Protein AF-A0A6G7CG03-F1 (afdb_monomer_lite)

Radius of gyration: 19.41 Å; chains: 1; bounding box: 46×43×53 Å

Sequence (248 aa):
MATKHVAHWLGSPVNQLPQQVQDACHSCFTIIEHGQDVSILSEANIHYSLFFLHGAEYQELLLTALRICVNLNKYLVIIHDGNFDKMIHRNDVIFATMDITQDDPLIITDAICEKLSLKFSSSYKTSNLRSQSLANSSQNMSKEMQEILRHIELNLTQDIREEDVASYCHYSISYFSKLFKKMVGVSFRDYICSKRITLAKRLLLEEPNAKIAFVAYQCGYHDVSYFSRIFKKKTGISPGLFRQVNVP

Structure (mmCIF, N/CA/C/O backbone):
data_AF-A0A6G7CG03-F1
#
_entry.id   AF-A0A6G7CG03-F1
#
loop_
_atom_site.group_PDB
_atom_site.id
_atom_site.type_symbol
_atom_site.label_atom_id
_atom_site.label_alt_id
_atom_site.label_comp_id
_atom_site.label_asym_id
_atom_site.label_entity_id
_atom_site.label_seq_id
_atom_site.pdbx_PDB_ins_code
_atom_site.Cartn_x
_atom_site.Cartn_y
_atom_site.Cartn_z
_atom_site.occupancy
_atom_site.B_iso_or_equiv
_atom_site.auth_seq_id
_atom_site.auth_comp_id
_atom_site.auth_asym_id
_atom_site.auth_atom_id
_atom_site.pdbx_PDB_model_num
ATOM 1 N N . MET A 1 1 ? -11.962 0.364 28.225 1.00 39.34 1 MET A N 1
ATOM 2 C CA . MET A 1 1 ? -10.637 0.674 27.648 1.00 39.34 1 MET A CA 1
ATOM 3 C C . MET A 1 1 ? -10.791 0.668 26.141 1.00 39.34 1 MET A C 1
ATOM 5 O O . MET A 1 1 ? -11.231 -0.348 25.619 1.00 39.34 1 MET A O 1
ATOM 9 N N . ALA A 1 2 ? -10.539 1.790 25.467 1.00 50.72 2 ALA A N 1
ATOM 10 C CA . ALA A 1 2 ? -10.559 1.827 24.008 1.00 50.72 2 ALA A CA 1
ATOM 11 C C . ALA A 1 2 ? -9.433 0.926 23.473 1.00 50.72 2 ALA A C 1
ATOM 13 O O . ALA A 1 2 ? -8.302 0.995 23.952 1.00 50.72 2 ALA A O 1
ATOM 14 N N . THR A 1 3 ? -9.749 0.033 22.540 1.00 58.88 3 THR A N 1
ATOM 15 C CA . THR A 1 3 ? -8.760 -0.790 21.835 1.00 58.88 3 THR A CA 1
ATOM 16 C C . THR A 1 3 ? -7.810 0.121 21.063 1.00 58.88 3 THR A C 1
ATOM 18 O O . THR A 1 3 ? -8.264 0.892 20.221 1.00 58.88 3 THR A O 1
ATOM 21 N N . LYS A 1 4 ? -6.506 0.041 21.355 1.00 75.38 4 LYS A N 1
ATOM 22 C CA . LYS A 1 4 ? -5.476 0.784 20.618 1.00 75.38 4 LYS A CA 1
ATOM 23 C C . LYS A 1 4 ? -5.406 0.300 19.171 1.00 75.38 4 LYS A C 1
ATOM 25 O O . LYS A 1 4 ? -5.523 -0.897 18.904 1.00 75.38 4 LYS A O 1
ATOM 30 N N . HIS A 1 5 ? -5.195 1.230 18.249 1.00 79.00 5 HIS A N 1
ATOM 31 C CA . HIS A 1 5 ? -5.006 0.937 16.828 1.00 79.00 5 HIS A CA 1
ATOM 32 C C . HIS A 1 5 ? -3.635 0.297 16.600 1.00 79.00 5 HIS A C 1
ATOM 34 O O . HIS A 1 5 ? -2.647 0.747 17.171 1.00 79.00 5 HIS A O 1
ATOM 40 N N . VAL A 1 6 ? -3.527 -0.721 15.745 1.00 87.88 6 VAL A N 1
ATOM 41 C CA . VAL A 1 6 ? -2.204 -1.238 15.353 1.00 87.88 6 VAL A CA 1
ATOM 42 C C . VAL A 1 6 ? -1.603 -0.292 14.314 1.00 87.88 6 VAL A C 1
ATOM 44 O O . VAL A 1 6 ? -2.204 -0.055 13.267 1.00 87.88 6 VAL A O 1
ATOM 47 N N . ALA A 1 7 ? -0.430 0.267 14.598 1.00 90.19 7 ALA A N 1
ATOM 48 C CA . ALA A 1 7 ? 0.285 1.167 13.701 1.00 90.19 7 ALA A CA 1
ATOM 49 C C . ALA A 1 7 ? 1.555 0.492 13.184 1.00 90.19 7 ALA A C 1
ATOM 51 O O . ALA A 1 7 ? 2.508 0.278 13.931 1.00 90.19 7 ALA A O 1
ATOM 52 N N . HIS A 1 8 ? 1.577 0.183 11.890 1.00 95.12 8 HIS A N 1
ATOM 53 C CA . HIS A 1 8 ? 2.799 -0.229 11.208 1.00 95.12 8 HIS A CA 1
ATOM 54 C C . HIS A 1 8 ? 3.627 1.017 10.905 1.00 95.12 8 HIS A C 1
ATOM 56 O O . HIS A 1 8 ? 3.145 1.914 10.214 1.00 95.12 8 HIS A O 1
ATOM 62 N N . TRP A 1 9 ? 4.832 1.084 11.461 1.00 97.12 9 TRP A N 1
ATOM 63 C CA . TRP A 1 9 ? 5.688 2.263 11.425 1.00 97.12 9 TRP A CA 1
ATOM 64 C C . TRP A 1 9 ? 6.813 2.109 10.404 1.00 97.12 9 TRP A C 1
ATOM 66 O O . TRP A 1 9 ? 7.536 1.110 10.411 1.00 97.12 9 TRP A O 1
ATOM 76 N N . LEU A 1 10 ? 6.952 3.109 9.539 1.00 97.31 10 LEU A N 1
ATOM 77 C CA . LEU A 1 10 ? 7.916 3.184 8.446 1.00 97.31 10 LEU A CA 1
ATOM 78 C C . LEU A 1 10 ? 8.721 4.488 8.524 1.00 97.31 10 LEU A C 1
ATOM 80 O O . LEU A 1 10 ? 8.274 5.474 9.111 1.00 97.31 10 LEU A O 1
ATOM 84 N N . GLY A 1 11 ? 9.875 4.511 7.862 1.00 95.62 11 GLY A N 1
ATOM 85 C CA . GLY A 1 11 ? 10.745 5.684 7.814 1.00 95.62 11 GLY A CA 1
ATOM 86 C C . GLY A 1 11 ? 11.682 5.755 9.014 1.00 95.62 11 GLY A C 1
ATOM 87 O O . GLY A 1 11 ? 12.247 4.735 9.420 1.00 95.62 11 GLY A O 1
ATOM 88 N N . SER A 1 12 ? 11.869 6.959 9.546 1.00 95.31 12 SER A N 1
ATOM 89 C CA . SER A 1 12 ? 12.751 7.216 10.683 1.00 95.31 12 SER A CA 1
ATOM 90 C C . SER A 1 12 ? 12.218 6.530 11.951 1.00 95.31 12 SER A C 1
ATOM 92 O O . SER A 1 12 ? 11.001 6.460 12.138 1.00 95.31 12 SER A O 1
ATOM 94 N N . PRO A 1 13 ? 13.084 5.995 12.827 1.00 94.56 13 PRO A N 1
ATOM 95 C CA . PRO A 1 13 ? 12.658 5.222 13.994 1.00 94.56 13 PRO A CA 1
ATOM 96 C C . PRO A 1 13 ? 11.887 6.072 15.013 1.00 94.56 13 PRO A C 1
ATOM 98 O O . PRO A 1 13 ? 12.124 7.273 15.152 1.00 94.56 13 PRO A O 1
ATOM 101 N N . VAL A 1 14 ? 10.982 5.435 15.764 1.00 94.62 14 VAL A N 1
ATOM 102 C CA . VAL A 1 14 ? 10.094 6.118 16.734 1.00 94.62 14 VAL A CA 1
ATOM 103 C C . VAL A 1 14 ? 10.892 6.875 17.796 1.00 94.62 14 VAL A C 1
ATOM 105 O O . VAL A 1 14 ? 10.503 7.961 18.216 1.00 94.62 14 VAL A O 1
ATOM 108 N N . ASN A 1 15 ? 12.040 6.334 18.204 1.00 94.44 15 ASN A N 1
ATOM 109 C CA . ASN A 1 15 ? 12.895 6.922 19.235 1.00 94.44 15 ASN A CA 1
ATOM 110 C C . ASN A 1 15 ? 13.545 8.264 18.841 1.00 94.44 15 ASN A C 1
ATOM 112 O O . ASN A 1 15 ? 14.103 8.932 19.709 1.00 94.44 15 ASN A O 1
ATOM 116 N N . GLN A 1 16 ? 13.481 8.659 17.564 1.00 94.25 16 GLN A N 1
ATOM 117 C CA . GLN A 1 16 ? 13.927 9.973 17.090 1.00 94.25 16 GLN A CA 1
ATOM 118 C C . GLN A 1 16 ? 12.847 11.052 17.229 1.00 94.25 16 GLN A C 1
ATOM 120 O O . GLN A 1 16 ? 13.136 12.234 17.056 1.00 94.25 16 GLN A O 1
ATOM 125 N N . LEU A 1 17 ? 11.608 10.678 17.555 1.00 94.31 17 LEU A N 1
ATOM 126 C CA . LEU A 1 17 ? 10.568 11.650 17.869 1.00 94.31 17 LEU A CA 1
ATOM 127 C C . LEU A 1 17 ? 10.836 12.332 19.218 1.00 94.31 17 LEU A C 1
ATOM 129 O O . LEU A 1 17 ? 11.371 11.705 20.136 1.00 94.31 17 LEU A O 1
ATOM 133 N N . PRO A 1 18 ? 10.359 13.570 19.415 1.00 94.25 18 PRO A N 1
ATOM 134 C CA . PRO A 1 18 ? 10.263 14.167 20.741 1.00 94.25 18 PRO A CA 1
ATOM 135 C C . PRO A 1 18 ? 9.457 13.273 21.695 1.00 94.25 18 PRO A C 1
ATOM 137 O O . PRO A 1 18 ? 8.435 12.709 21.299 1.00 94.25 18 PRO A O 1
ATOM 140 N N . GLN A 1 19 ? 9.872 13.185 22.965 1.00 94.25 19 GLN A N 1
ATOM 141 C CA . GLN A 1 19 ? 9.249 12.289 23.955 1.00 94.25 19 GLN A CA 1
ATOM 142 C C . GLN A 1 19 ? 7.727 12.477 24.049 1.00 94.25 19 GLN A C 1
ATOM 144 O O . GLN A 1 19 ? 6.979 11.507 24.055 1.00 94.25 19 GLN A O 1
ATOM 149 N N . GLN A 1 20 ? 7.259 13.725 24.020 1.00 93.38 20 GLN A N 1
ATOM 150 C CA . GLN A 1 20 ? 5.834 14.047 24.084 1.00 93.38 20 GLN A CA 1
ATOM 151 C C . GLN A 1 20 ? 5.035 13.485 22.892 1.00 93.38 20 GLN A C 1
ATOM 153 O O . GLN A 1 20 ? 3.884 13.084 23.052 1.00 93.38 20 GLN A O 1
ATOM 158 N N . VAL A 1 21 ? 5.646 13.412 21.703 1.00 93.38 21 VAL A N 1
ATOM 159 C CA . VAL A 1 21 ? 5.033 12.809 20.508 1.00 93.38 21 VAL A CA 1
ATOM 160 C C . VAL A 1 21 ? 5.021 11.286 20.623 1.00 93.38 21 VAL A C 1
ATOM 162 O O . VAL A 1 21 ? 4.021 10.661 20.270 1.00 93.38 21 VAL A O 1
ATOM 165 N N . GLN A 1 22 ? 6.094 10.684 21.150 1.00 94.62 22 GLN A N 1
ATOM 166 C CA . GLN A 1 22 ? 6.139 9.242 21.415 1.00 94.62 22 GLN A CA 1
ATOM 167 C C . GLN A 1 22 ? 5.027 8.838 22.388 1.00 94.62 22 GLN A C 1
ATOM 169 O O . GLN A 1 22 ? 4.264 7.915 22.102 1.00 94.62 22 GLN A O 1
ATOM 174 N N . ASP A 1 23 ? 4.889 9.568 23.496 1.00 93.06 23 ASP A N 1
ATOM 175 C CA . ASP A 1 23 ? 3.875 9.311 24.520 1.00 93.06 23 ASP A CA 1
ATOM 176 C C . ASP A 1 23 ? 2.456 9.440 23.945 1.00 93.06 23 ASP A C 1
ATOM 178 O O . ASP A 1 23 ? 1.613 8.562 24.163 1.00 93.06 23 ASP A O 1
ATOM 182 N N . ALA A 1 24 ? 2.203 10.481 23.141 1.00 91.75 24 ALA A N 1
ATOM 183 C CA . ALA A 1 24 ? 0.932 10.666 22.446 1.00 91.75 24 ALA A CA 1
ATOM 184 C C . ALA A 1 24 ? 0.644 9.495 21.493 1.00 91.75 24 ALA A C 1
ATOM 186 O O . ALA A 1 24 ? -0.417 8.873 21.582 1.00 91.75 24 ALA A O 1
ATOM 187 N N . CYS A 1 25 ? 1.605 9.105 20.652 1.00 91.25 25 CYS A N 1
ATOM 188 C CA . CYS A 1 25 ? 1.446 7.971 19.745 1.00 91.25 25 CYS A CA 1
ATOM 189 C C . CYS A 1 25 ? 1.172 6.668 20.511 1.00 91.25 25 CYS A C 1
ATOM 191 O O . CYS A 1 25 ? 0.231 5.947 20.186 1.00 91.25 25 CYS A O 1
ATOM 193 N N . HIS A 1 26 ? 1.933 6.373 21.566 1.00 91.50 26 HIS A N 1
ATOM 194 C CA . HIS A 1 26 ? 1.749 5.168 22.375 1.00 91.50 26 HIS A CA 1
ATOM 195 C C . HIS A 1 26 ? 0.450 5.166 23.181 1.00 91.50 26 HIS A C 1
ATOM 197 O O . HIS A 1 26 ? -0.026 4.089 23.552 1.00 91.50 26 HIS A O 1
ATOM 203 N N . SER A 1 27 ? -0.152 6.326 23.450 1.00 88.12 27 SER A N 1
ATOM 204 C CA . SER A 1 27 ? -1.462 6.403 24.100 1.00 88.12 27 SER A CA 1
ATOM 205 C C . SER A 1 27 ? -2.567 5.803 23.219 1.00 88.12 27 SER A C 1
ATOM 207 O O . SER A 1 27 ? -3.432 5.087 23.728 1.00 88.12 27 SER A O 1
ATOM 209 N N . CYS A 1 28 ? -2.466 5.980 21.898 1.00 85.31 28 CYS A N 1
ATOM 210 C CA . CYS A 1 28 ? -3.497 5.581 20.944 1.00 85.31 28 CYS A CA 1
ATOM 211 C C . CYS A 1 28 ? -3.142 4.366 20.077 1.00 85.31 28 CYS A C 1
ATOM 213 O O . CYS A 1 28 ? -4.039 3.654 19.612 1.00 85.31 28 CYS A O 1
ATOM 215 N N . PHE A 1 29 ? -1.850 4.104 19.872 1.00 88.88 29 PHE A N 1
ATOM 216 C CA . PHE A 1 29 ? -1.360 3.070 18.971 1.00 88.88 29 PHE A CA 1
ATOM 217 C C . PHE A 1 29 ? -0.568 1.974 19.690 1.00 88.88 29 PHE A C 1
ATOM 219 O O . PHE A 1 29 ? 0.213 2.218 20.611 1.00 88.88 29 PHE A O 1
ATOM 226 N N . THR A 1 30 ? -0.716 0.745 19.202 1.00 90.06 30 THR A N 1
ATOM 227 C CA . THR A 1 30 ? 0.269 -0.325 19.369 1.00 90.06 30 THR A CA 1
ATOM 228 C C . THR A 1 30 ? 1.190 -0.292 18.154 1.00 90.06 30 THR A C 1
ATOM 230 O O . THR A 1 30 ? 0.784 -0.675 17.056 1.00 90.06 30 THR A O 1
ATOM 233 N N . ILE A 1 31 ? 2.409 0.213 18.341 1.00 93.25 31 ILE A N 1
ATOM 234 C CA . ILE A 1 31 ? 3.361 0.460 17.254 1.00 93.25 31 ILE A CA 1
ATOM 235 C C . ILE A 1 31 ? 4.182 -0.798 16.955 1.00 93.25 31 ILE A C 1
ATOM 237 O O . ILE A 1 31 ? 4.676 -1.456 17.869 1.00 93.25 31 ILE A O 1
ATOM 241 N N . ILE A 1 32 ? 4.334 -1.115 15.668 1.00 92.94 32 ILE A N 1
ATOM 242 C CA . ILE A 1 32 ? 5.209 -2.171 15.151 1.00 92.94 32 ILE A CA 1
ATOM 243 C C . ILE A 1 32 ? 6.162 -1.528 14.139 1.00 92.94 32 ILE A C 1
ATOM 245 O O . ILE A 1 32 ? 5.716 -1.087 13.079 1.00 92.94 32 ILE A O 1
ATOM 249 N N . GLU A 1 33 ? 7.456 -1.474 14.455 1.00 95.69 33 GLU A N 1
ATOM 250 C CA . GLU A 1 33 ? 8.472 -0.856 13.594 1.00 95.69 33 GLU A CA 1
ATOM 251 C C . GLU A 1 33 ? 8.937 -1.794 12.473 1.00 95.69 33 GLU A C 1
ATOM 253 O O . GLU A 1 33 ? 9.388 -2.909 12.724 1.00 95.69 33 GLU A O 1
ATOM 258 N N . HIS A 1 34 ? 8.847 -1.310 11.230 1.00 93.00 34 HIS A N 1
ATOM 259 C CA . HIS A 1 34 ? 9.333 -1.982 10.014 1.00 93.00 34 HIS A CA 1
ATOM 260 C C . HIS A 1 34 ? 10.491 -1.220 9.350 1.00 93.00 34 HIS A C 1
ATOM 262 O O . HIS A 1 34 ? 11.096 -1.704 8.393 1.00 93.00 34 HIS A O 1
ATOM 268 N N . GLY A 1 35 ? 10.815 -0.020 9.846 1.00 92.44 35 GLY A N 1
ATOM 269 C CA . GLY A 1 35 ? 11.897 0.819 9.333 1.00 92.44 35 GLY A CA 1
ATOM 270 C C . GLY A 1 35 ? 11.721 1.133 7.847 1.00 92.44 35 GLY A C 1
ATOM 271 O O . GLY A 1 35 ? 10.758 1.785 7.445 1.00 92.44 35 GLY A O 1
ATOM 272 N N . GLN A 1 36 ? 12.652 0.658 7.016 1.00 93.31 36 GLN A N 1
ATOM 273 C CA . GLN A 1 36 ? 12.637 0.901 5.570 1.00 93.31 36 GLN A CA 1
ATOM 274 C C . GLN A 1 36 ? 11.876 -0.164 4.760 1.00 93.31 36 GLN A C 1
ATOM 276 O O . GLN A 1 36 ? 11.809 -0.070 3.533 1.00 93.31 36 GLN A O 1
ATOM 281 N N . ASP A 1 37 ? 11.283 -1.176 5.401 1.00 91.56 37 ASP A N 1
ATOM 282 C CA . ASP A 1 37 ? 10.549 -2.224 4.690 1.00 91.56 37 ASP A CA 1
ATOM 283 C C . ASP A 1 37 ? 9.131 -1.783 4.295 1.00 91.56 37 ASP A C 1
ATOM 285 O O . ASP A 1 37 ? 8.120 -2.203 4.853 1.00 91.56 37 ASP A O 1
ATOM 289 N N . VAL A 1 38 ? 9.038 -0.950 3.258 1.00 92.62 38 VAL A N 1
ATOM 290 C CA . VAL A 1 38 ? 7.753 -0.520 2.679 1.00 92.62 38 VAL A CA 1
ATOM 291 C C . VAL A 1 38 ? 6.984 -1.661 2.002 1.00 92.62 38 VAL A C 1
ATOM 293 O O . VAL A 1 38 ? 5.832 -1.467 1.612 1.00 92.62 38 VAL A O 1
ATOM 296 N N . SER A 1 39 ? 7.570 -2.859 1.856 1.00 86.12 39 SER A N 1
ATOM 297 C CA . SER A 1 39 ? 6.883 -3.988 1.223 1.00 86.12 39 SER A CA 1
ATOM 298 C C . SER A 1 39 ? 5.693 -4.489 2.043 1.00 86.12 39 SER A C 1
ATOM 300 O O . SER A 1 39 ? 4.733 -4.990 1.452 1.00 86.12 39 SER A O 1
ATOM 302 N N . ILE A 1 40 ? 5.685 -4.228 3.357 1.00 90.00 40 ILE A N 1
ATOM 303 C CA . ILE A 1 40 ? 4.571 -4.521 4.270 1.00 90.00 40 ILE A CA 1
ATOM 304 C C . ILE A 1 40 ? 3.255 -3.871 3.834 1.00 90.00 40 ILE A C 1
ATOM 306 O O . ILE A 1 40 ? 2.185 -4.429 4.048 1.00 90.00 40 ILE A O 1
ATOM 310 N N . LEU A 1 41 ? 3.301 -2.748 3.111 1.00 88.44 41 LEU A N 1
ATOM 311 C CA . LEU A 1 41 ? 2.106 -2.110 2.540 1.00 88.44 41 LEU A CA 1
ATOM 312 C C . LEU A 1 41 ? 1.386 -2.998 1.504 1.00 88.44 41 LEU A C 1
ATOM 314 O O . LEU A 1 41 ? 0.230 -2.743 1.156 1.00 88.44 41 LEU A O 1
ATOM 318 N N . SER A 1 42 ? 2.046 -4.055 1.021 1.00 83.25 42 SER A N 1
ATOM 319 C CA . SER A 1 42 ? 1.454 -5.064 0.136 1.00 83.25 42 SER A CA 1
ATOM 320 C C . SER A 1 42 ? 0.588 -6.086 0.869 1.00 83.25 42 SER A C 1
ATOM 322 O O . SER A 1 42 ? -0.230 -6.767 0.234 1.00 83.25 42 SER A O 1
ATOM 324 N N . GLU A 1 43 ? 0.724 -6.173 2.193 1.00 79.56 43 GLU A N 1
ATOM 325 C CA . GLU A 1 43 ? -0.031 -7.109 3.008 1.00 79.56 43 GLU A CA 1
ATOM 326 C C . GLU A 1 43 ? -1.519 -6.766 3.026 1.00 79.56 43 GLU A C 1
ATOM 328 O O . GLU A 1 43 ? -1.965 -5.612 3.021 1.00 79.56 43 GLU A O 1
ATOM 333 N N . ALA A 1 44 ? -2.337 -7.812 2.996 1.00 73.69 44 ALA A N 1
ATOM 334 C CA . ALA A 1 44 ? -3.771 -7.658 2.806 1.00 73.69 44 ALA A CA 1
ATOM 335 C C . ALA A 1 44 ? -4.463 -6.991 4.007 1.00 73.69 44 ALA A C 1
ATOM 337 O O . ALA A 1 44 ? -5.357 -6.169 3.812 1.00 73.69 44 ALA A O 1
ATOM 338 N N . ASN A 1 45 ? 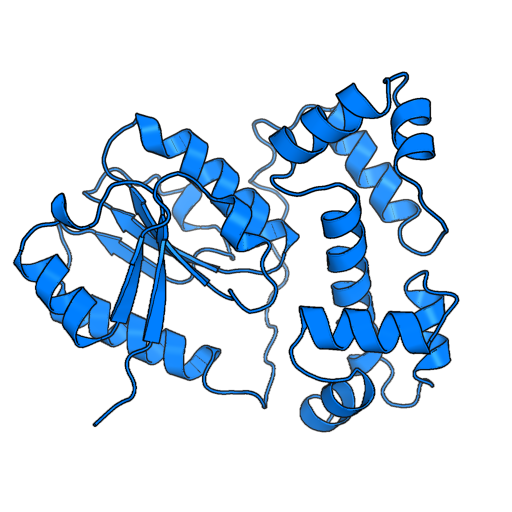-4.008 -7.314 5.217 1.00 78.19 45 ASN A N 1
ATOM 339 C CA . ASN A 1 45 ? -4.514 -6.821 6.498 1.00 78.19 45 ASN A CA 1
ATOM 340 C C . ASN A 1 45 ? -3.974 -5.436 6.894 1.00 78.19 45 ASN A C 1
ATOM 342 O O . ASN A 1 45 ? -4.475 -4.848 7.848 1.00 78.19 45 ASN A O 1
ATOM 346 N N . ILE A 1 46 ? -2.979 -4.902 6.182 1.00 87.06 46 ILE A N 1
ATOM 347 C CA . ILE A 1 46 ? -2.406 -3.583 6.472 1.00 87.06 46 ILE A CA 1
ATOM 348 C C . ILE A 1 46 ? -3.112 -2.549 5.602 1.00 87.06 46 ILE A C 1
ATOM 350 O O . ILE A 1 46 ? -2.838 -2.451 4.412 1.00 87.06 46 ILE A O 1
ATOM 354 N N . HIS A 1 47 ? -4.070 -1.802 6.152 1.00 87.31 47 HIS A N 1
ATOM 355 C CA . HIS A 1 47 ? -4.828 -0.790 5.395 1.00 87.31 47 HIS A CA 1
ATOM 356 C C . HIS A 1 47 ? -4.177 0.594 5.400 1.00 87.31 47 HIS A C 1
ATOM 358 O O . HIS A 1 47 ? -4.375 1.372 4.463 1.00 87.31 47 HIS A O 1
ATOM 364 N N . TYR A 1 48 ? -3.398 0.883 6.438 1.00 92.94 48 TYR A N 1
ATOM 365 C CA . TYR A 1 48 ? -2.633 2.109 6.569 1.00 92.94 48 TYR A CA 1
ATOM 366 C C . TYR A 1 48 ? -1.308 1.852 7.291 1.00 92.94 48 TYR A C 1
ATOM 368 O O . TYR A 1 48 ? -1.106 0.802 7.905 1.00 92.94 48 TYR A O 1
ATOM 376 N N . SER A 1 49 ? -0.398 2.816 7.220 1.00 96.25 49 SER A N 1
ATOM 377 C CA . SER A 1 49 ? 0.840 2.835 8.005 1.00 96.25 49 SER A CA 1
ATOM 378 C C . SER A 1 49 ? 1.185 4.263 8.417 1.00 96.25 49 SER A C 1
ATOM 380 O O . SER A 1 49 ? 0.755 5.221 7.771 1.00 96.25 49 SER A O 1
ATOM 382 N N . LEU A 1 50 ? 1.931 4.401 9.509 1.00 96.94 50 LEU A N 1
ATOM 383 C CA . LEU A 1 50 ? 2.527 5.666 9.925 1.00 96.94 50 LEU A CA 1
ATOM 384 C C . LEU A 1 50 ? 3.912 5.757 9.285 1.00 96.94 50 LEU A C 1
ATOM 386 O O . LEU A 1 50 ? 4.650 4.774 9.267 1.00 96.94 50 LEU A O 1
ATOM 390 N N . PHE A 1 51 ? 4.248 6.920 8.742 1.00 97.06 51 PHE A N 1
ATOM 391 C CA . PHE A 1 51 ? 5.545 7.184 8.134 1.00 97.06 51 PHE A CA 1
ATOM 392 C C . PHE A 1 51 ? 6.151 8.421 8.785 1.00 97.06 51 PHE A C 1
ATOM 394 O O . PHE A 1 51 ? 5.598 9.513 8.641 1.00 97.06 51 PHE A O 1
ATOM 401 N N . PHE A 1 52 ? 7.279 8.263 9.474 1.00 96.56 52 PHE A N 1
ATOM 402 C CA . PHE A 1 52 ? 8.017 9.397 10.018 1.00 96.56 52 PHE A CA 1
ATOM 403 C C . PHE A 1 52 ? 9.088 9.843 9.026 1.00 96.56 52 PHE A C 1
ATOM 405 O O . PHE A 1 52 ? 10.021 9.104 8.710 1.00 96.56 52 PHE A O 1
ATOM 412 N N . LEU A 1 53 ? 8.907 11.048 8.493 1.00 94.75 53 LEU A N 1
ATOM 413 C CA . LEU A 1 53 ? 9.834 11.710 7.593 1.00 94.75 53 LEU A CA 1
ATOM 414 C C . LEU A 1 53 ? 10.737 12.637 8.409 1.00 94.75 53 LEU A C 1
ATOM 416 O O . LEU A 1 53 ? 10.362 13.770 8.700 1.00 94.75 53 LEU A O 1
ATOM 420 N N . HIS A 1 54 ? 11.922 12.145 8.755 1.00 92.56 54 HIS A N 1
ATOM 421 C CA . HIS A 1 54 ? 12.974 12.929 9.393 1.00 92.56 54 HIS A CA 1
ATOM 422 C C . HIS A 1 54 ? 14.312 12.617 8.728 1.00 92.56 54 HIS A C 1
ATOM 424 O O . HIS A 1 54 ? 14.799 11.492 8.822 1.00 92.56 54 HIS A O 1
ATOM 430 N N . GLY A 1 55 ? 14.883 13.606 8.040 1.00 86.44 55 GLY A N 1
ATOM 431 C CA . GLY A 1 55 ? 16.078 13.435 7.210 1.00 86.44 55 GLY A CA 1
ATOM 432 C C . GLY A 1 55 ? 15.768 13.242 5.719 1.00 86.44 55 GLY A C 1
ATOM 433 O O . GLY A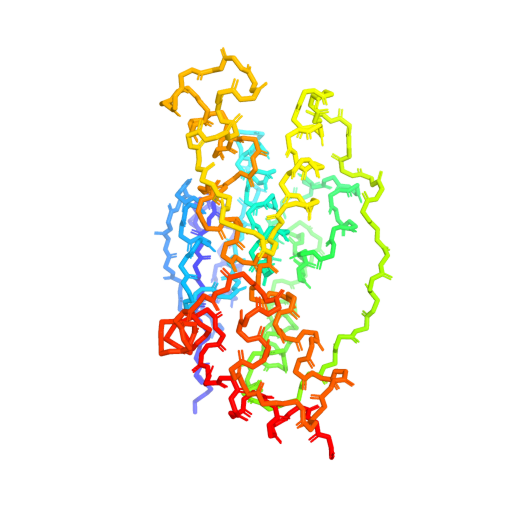 1 55 ? 14.717 12.730 5.323 1.00 86.44 55 GLY A O 1
ATOM 434 N N . ALA A 1 56 ? 16.691 13.693 4.867 1.00 85.69 56 ALA A N 1
ATOM 435 C CA . ALA A 1 56 ? 16.530 13.660 3.411 1.00 85.69 56 ALA A CA 1
ATOM 436 C C . ALA A 1 56 ? 16.585 12.230 2.842 1.00 85.69 56 ALA A C 1
ATOM 438 O O . ALA A 1 56 ? 15.992 11.946 1.802 1.00 85.69 56 ALA A O 1
ATOM 439 N N . GLU A 1 57 ? 17.249 11.310 3.538 1.00 87.06 57 GLU A N 1
ATOM 440 C CA . GLU A 1 57 ? 17.417 9.916 3.136 1.00 87.06 57 GLU A CA 1
ATOM 441 C C . GLU A 1 57 ? 16.093 9.134 3.062 1.00 87.06 57 GLU A C 1
ATOM 443 O O . GLU A 1 57 ? 15.997 8.153 2.324 1.00 87.06 57 GLU A O 1
ATOM 448 N N . TYR A 1 58 ? 15.044 9.591 3.756 1.00 90.69 58 TYR A N 1
ATOM 449 C CA . TYR A 1 58 ? 13.728 8.945 3.754 1.00 90.69 58 TYR A CA 1
ATOM 450 C C . TYR A 1 58 ? 12.771 9.490 2.684 1.00 90.69 58 TYR A C 1
ATOM 452 O O . TYR A 1 58 ? 11.680 8.942 2.515 1.00 90.69 58 TYR A O 1
ATOM 460 N N . GLN A 1 59 ? 13.157 10.516 1.914 1.00 88.81 59 GLN A N 1
ATOM 461 C CA . GLN A 1 59 ? 12.291 11.094 0.876 1.00 88.81 59 GLN A CA 1
ATOM 462 C C . GLN A 1 59 ? 11.990 10.098 -0.255 1.00 88.81 59 GLN A C 1
ATOM 464 O O . GLN A 1 59 ? 10.831 9.902 -0.619 1.00 88.81 59 GLN A O 1
ATOM 469 N N . GLU A 1 60 ? 13.003 9.402 -0.775 1.00 87.19 60 GLU A N 1
ATOM 470 C CA . GLU A 1 60 ? 12.814 8.368 -1.808 1.00 87.19 60 GLU A CA 1
ATOM 471 C C . GLU A 1 60 ? 11.988 7.178 -1.290 1.00 87.19 60 GLU A C 1
ATOM 473 O O . GLU A 1 60 ? 11.153 6.604 -2.004 1.00 87.19 60 GLU A O 1
ATOM 478 N N . LEU A 1 61 ? 12.169 6.831 -0.013 1.00 91.75 61 LEU A N 1
ATOM 479 C CA . LEU A 1 61 ? 11.386 5.789 0.640 1.00 91.75 61 LEU A CA 1
ATOM 480 C C . LEU A 1 61 ? 9.908 6.187 0.740 1.00 91.75 61 LEU A C 1
ATOM 482 O O . LEU A 1 61 ? 9.033 5.385 0.411 1.00 91.75 61 LEU A O 1
ATOM 486 N N . LEU A 1 62 ? 9.629 7.433 1.126 1.00 92.88 62 LEU A N 1
ATOM 487 C CA . LEU A 1 62 ? 8.282 7.990 1.170 1.00 92.88 62 LEU A CA 1
ATOM 488 C C . LEU A 1 62 ? 7.628 7.972 -0.217 1.00 92.88 62 LEU A C 1
ATOM 490 O O . LEU A 1 62 ? 6.486 7.534 -0.345 1.00 92.88 62 LEU A O 1
ATOM 494 N N . LEU A 1 63 ? 8.340 8.384 -1.271 1.00 89.38 63 LEU A N 1
ATOM 495 C CA . LEU A 1 63 ? 7.823 8.316 -2.644 1.00 89.38 63 LEU A CA 1
ATOM 496 C C . LEU A 1 63 ? 7.471 6.879 -3.043 1.00 89.38 63 LEU A C 1
ATOM 498 O O . LEU A 1 63 ? 6.441 6.641 -3.677 1.00 89.38 63 LEU A O 1
ATOM 502 N N . THR A 1 64 ? 8.292 5.911 -2.636 1.00 89.69 64 THR A N 1
ATOM 503 C CA . THR A 1 64 ? 8.017 4.487 -2.856 1.00 89.69 64 THR A CA 1
ATOM 504 C C . THR A 1 64 ? 6.768 4.040 -2.094 1.00 89.69 64 THR A C 1
ATOM 506 O O . THR A 1 64 ? 5.875 3.436 -2.690 1.00 89.69 64 THR A O 1
ATOM 509 N N . ALA A 1 65 ? 6.646 4.393 -0.813 1.00 92.69 65 ALA A N 1
ATOM 510 C CA . ALA A 1 65 ? 5.478 4.083 0.009 1.00 92.69 65 ALA A CA 1
ATOM 511 C C . ALA A 1 65 ? 4.186 4.695 -0.566 1.00 92.69 65 ALA A C 1
ATOM 513 O O . ALA A 1 65 ? 3.163 4.013 -0.656 1.00 92.69 65 ALA A O 1
ATOM 514 N N . LEU A 1 66 ? 4.238 5.948 -1.030 1.00 89.81 66 LEU A N 1
ATOM 515 C CA . LEU A 1 66 ? 3.118 6.631 -1.684 1.00 89.81 66 LEU A CA 1
ATOM 516 C C . LEU A 1 66 ? 2.692 5.915 -2.969 1.00 89.81 66 LEU A C 1
ATOM 518 O O . LEU A 1 66 ? 1.499 5.690 -3.171 1.00 89.81 66 LEU A O 1
ATOM 522 N N . ARG A 1 67 ? 3.644 5.494 -3.814 1.00 85.25 67 ARG A N 1
ATOM 523 C CA . ARG A 1 67 ? 3.352 4.710 -5.030 1.00 85.25 67 ARG A CA 1
ATOM 524 C C . ARG A 1 67 ? 2.652 3.395 -4.694 1.00 85.25 67 ARG A C 1
ATOM 526 O O . ARG A 1 67 ? 1.648 3.065 -5.326 1.00 85.25 67 ARG A O 1
ATOM 533 N N . ILE A 1 68 ? 3.126 2.674 -3.674 1.00 85.94 68 ILE A N 1
ATOM 534 C CA . ILE A 1 68 ? 2.473 1.443 -3.206 1.00 85.94 68 ILE A CA 1
ATOM 535 C C . ILE A 1 68 ? 1.041 1.742 -2.754 1.00 85.94 68 ILE A C 1
ATOM 537 O O . ILE A 1 68 ? 0.110 1.048 -3.163 1.00 85.94 68 ILE A O 1
ATOM 541 N N . CYS A 1 69 ? 0.845 2.802 -1.968 1.00 87.62 69 CYS A N 1
ATOM 542 C CA . CYS A 1 69 ? -0.469 3.181 -1.460 1.00 87.62 69 CYS A CA 1
ATOM 543 C C . CYS A 1 69 ? -1.456 3.538 -2.574 1.00 87.62 69 CYS A C 1
ATOM 545 O O . CYS A 1 69 ? -2.588 3.053 -2.546 1.00 87.62 69 CYS A O 1
ATOM 547 N N . VAL A 1 70 ? -1.023 4.292 -3.589 1.00 84.44 70 VAL A N 1
ATOM 548 C CA . VAL A 1 70 ? -1.847 4.626 -4.767 1.00 84.44 70 VAL A CA 1
ATOM 549 C C . VAL A 1 70 ? -2.267 3.358 -5.507 1.00 84.44 70 VAL A C 1
ATOM 551 O O . VAL A 1 70 ? -3.428 3.202 -5.882 1.00 84.44 70 VAL A O 1
ATOM 554 N N . ASN A 1 71 ? -1.338 2.421 -5.691 1.00 79.38 71 ASN A N 1
ATOM 555 C CA . ASN A 1 71 ? -1.586 1.220 -6.484 1.00 79.38 71 ASN A CA 1
ATOM 556 C C . ASN A 1 71 ? -2.399 0.149 -5.750 1.00 79.38 71 ASN A C 1
ATOM 558 O O . ASN A 1 71 ? -3.125 -0.615 -6.388 1.00 79.38 71 ASN A O 1
ATOM 562 N N . LEU A 1 72 ? -2.295 0.092 -4.423 1.00 80.94 72 LEU A N 1
ATOM 563 C CA . LEU A 1 72 ? -2.976 -0.899 -3.588 1.00 80.94 72 LEU A CA 1
ATOM 564 C C . LEU A 1 72 ? -4.158 -0.330 -2.795 1.00 80.94 72 LEU A C 1
ATOM 566 O O . LEU A 1 72 ? -4.748 -1.053 -1.989 1.00 80.94 72 LEU A O 1
ATOM 570 N N . ASN A 1 73 ? -4.510 0.939 -3.023 1.00 82.38 73 ASN A N 1
ATOM 571 C CA . ASN A 1 73 ? -5.550 1.663 -2.293 1.00 82.38 73 ASN A CA 1
ATOM 572 C C . ASN A 1 73 ? -5.359 1.557 -0.765 1.00 82.38 73 ASN A C 1
ATOM 574 O O . ASN A 1 73 ? -6.258 1.139 -0.027 1.00 82.38 73 ASN A O 1
ATOM 578 N N . LYS A 1 74 ? -4.142 1.881 -0.322 1.00 88.19 74 LYS A N 1
ATOM 579 C CA . LYS A 1 74 ? -3.735 1.976 1.087 1.00 88.19 74 LYS A CA 1
ATOM 580 C C . LYS A 1 74 ? -3.538 3.439 1.459 1.00 88.19 74 LYS A C 1
ATOM 582 O O . LYS A 1 74 ? -3.576 4.307 0.589 1.00 88.19 74 LYS A O 1
ATOM 587 N N . TYR A 1 75 ? -3.319 3.699 2.741 1.00 93.38 75 TYR A N 1
ATOM 588 C CA . TYR A 1 75 ? -3.166 5.056 3.244 1.00 93.38 75 TYR A CA 1
ATOM 589 C C . TYR A 1 75 ? -1.899 5.243 4.077 1.00 93.38 75 TYR A C 1
ATOM 591 O O . TYR A 1 75 ? -1.456 4.322 4.758 1.00 93.38 75 TYR A O 1
ATOM 599 N N . LEU A 1 76 ? -1.348 6.455 4.067 1.00 95.31 76 LEU A N 1
ATOM 600 C CA . LEU A 1 76 ? -0.266 6.850 4.968 1.00 95.31 76 LEU A CA 1
ATOM 601 C C . LEU A 1 76 ? -0.716 7.963 5.906 1.00 95.31 76 LEU A C 1
ATOM 603 O O . LEU A 1 76 ? -1.414 8.888 5.495 1.00 95.31 76 LEU A O 1
ATOM 607 N N . VAL A 1 77 ? -0.277 7.887 7.156 1.00 95.00 77 VAL A N 1
ATOM 608 C CA . VAL A 1 77 ? -0.246 9.022 8.081 1.00 95.00 77 VAL A CA 1
ATOM 609 C C . VAL A 1 77 ? 1.194 9.511 8.125 1.00 95.00 77 VAL A C 1
ATOM 611 O O . VAL A 1 77 ? 2.082 8.731 8.464 1.00 95.00 77 VAL A O 1
ATOM 614 N N . ILE A 1 78 ? 1.434 10.764 7.746 1.00 95.38 78 ILE A N 1
ATOM 615 C CA . ILE A 1 78 ? 2.790 11.319 7.682 1.00 95.38 78 ILE A CA 1
ATOM 616 C C . ILE A 1 78 ? 3.074 12.118 8.947 1.00 95.38 78 ILE A C 1
ATOM 618 O O . ILE A 1 78 ? 2.345 13.050 9.268 1.00 95.38 78 ILE A O 1
ATOM 622 N N . ILE A 1 79 ? 4.150 11.779 9.639 1.00 95.12 79 ILE A N 1
ATOM 623 C CA . ILE A 1 79 ? 4.703 12.571 10.736 1.00 95.12 79 ILE A CA 1
ATOM 624 C C . ILE A 1 79 ? 5.978 13.211 10.188 1.00 95.12 79 ILE A C 1
ATOM 626 O O . ILE A 1 79 ? 6.754 12.526 9.525 1.00 95.12 79 ILE A O 1
ATOM 630 N N . HIS A 1 80 ? 6.187 14.508 10.386 1.00 94.38 80 HIS A N 1
ATOM 631 C CA . HIS A 1 80 ? 7.349 15.217 9.841 1.00 94.38 80 HIS A CA 1
ATOM 632 C C . HIS A 1 80 ? 7.767 16.390 10.725 1.00 94.38 80 HIS A C 1
ATOM 634 O O . HIS A 1 80 ? 6.976 16.889 11.516 1.00 94.38 80 HIS A O 1
ATOM 640 N N . ASP A 1 81 ? 9.000 16.856 10.558 1.00 90.69 81 ASP A N 1
ATOM 641 C CA . ASP A 1 81 ? 9.637 17.949 11.304 1.00 90.69 81 ASP A CA 1
ATOM 642 C C . ASP A 1 81 ? 9.682 19.268 10.511 1.00 90.69 81 ASP A C 1
ATOM 644 O O . ASP A 1 81 ? 10.693 19.966 10.461 1.00 90.69 81 ASP A O 1
ATOM 648 N N . GLY A 1 82 ? 8.582 19.594 9.830 1.00 83.94 82 GLY A N 1
ATOM 649 C CA . GLY A 1 82 ? 8.506 20.729 8.900 1.00 83.94 82 GLY A CA 1
ATOM 650 C C . GLY A 1 82 ? 9.147 20.500 7.519 1.00 83.94 82 GLY A C 1
ATOM 651 O O . GLY A 1 82 ? 8.906 21.285 6.602 1.00 83.94 82 GLY A O 1
ATOM 652 N N . ASN A 1 83 ? 9.892 19.407 7.306 1.00 76.75 83 ASN A N 1
ATOM 653 C CA . ASN A 1 83 ? 10.504 19.078 6.011 1.00 76.75 83 ASN A CA 1
ATOM 654 C C . ASN A 1 83 ? 9.587 18.231 5.106 1.00 76.75 83 ASN A C 1
ATOM 656 O O . ASN A 1 83 ? 9.969 17.161 4.626 1.00 76.75 83 ASN A O 1
ATOM 660 N N . PHE A 1 84 ? 8.352 18.690 4.888 1.00 80.50 84 PHE A N 1
ATOM 661 C CA . PHE A 1 84 ? 7.376 17.984 4.059 1.00 80.50 84 PHE A CA 1
ATOM 662 C C . PHE A 1 84 ? 6.832 18.875 2.937 1.00 80.50 84 PHE A C 1
ATOM 664 O O . PHE A 1 84 ? 6.326 19.976 3.155 1.00 80.50 84 PHE A O 1
ATOM 671 N N . ASP A 1 85 ? 6.991 18.413 1.695 1.00 75.69 85 ASP A N 1
ATOM 672 C CA . ASP A 1 85 ? 6.665 19.196 0.504 1.00 75.69 85 ASP A CA 1
ATOM 673 C C . ASP A 1 85 ? 5.143 19.338 0.325 1.00 75.69 85 ASP A C 1
ATOM 675 O O . ASP A 1 85 ? 4.399 18.354 0.247 1.00 75.69 85 ASP A O 1
ATOM 679 N N . LYS A 1 86 ? 4.676 20.586 0.181 1.00 63.81 86 LYS A N 1
ATOM 680 C CA . LYS A 1 86 ? 3.275 20.962 -0.090 1.00 63.81 86 LYS A CA 1
ATOM 681 C C . LYS A 1 86 ? 2.683 20.277 -1.322 1.00 63.81 86 LYS A C 1
ATOM 683 O O . LYS A 1 86 ? 1.465 20.102 -1.380 1.00 63.81 86 LYS A O 1
ATOM 688 N N . MET A 1 87 ? 3.497 19.888 -2.303 1.00 59.31 87 MET A N 1
ATOM 689 C CA . MET A 1 87 ? 3.037 19.090 -3.441 1.00 59.31 87 MET A CA 1
ATOM 690 C C . MET A 1 87 ? 2.689 17.659 -3.028 1.00 59.31 87 MET A C 1
ATOM 692 O O . MET A 1 87 ? 1.682 17.124 -3.494 1.00 59.31 87 MET A O 1
ATOM 696 N N . ILE A 1 88 ? 3.465 17.064 -2.119 1.00 66.38 88 ILE A N 1
ATOM 697 C CA . ILE A 1 88 ? 3.200 15.725 -1.591 1.00 66.38 88 ILE A CA 1
ATOM 698 C C . ILE A 1 88 ? 1.939 15.747 -0.724 1.00 66.38 88 ILE A C 1
ATOM 700 O O . ILE A 1 88 ? 1.097 14.871 -0.896 1.00 66.38 88 ILE A O 1
ATOM 704 N N . HIS A 1 89 ? 1.735 16.786 0.098 1.00 61.75 89 HIS A N 1
ATOM 705 C CA . HIS A 1 89 ? 0.535 16.968 0.934 1.00 61.75 89 HIS A CA 1
ATOM 706 C C . HIS A 1 89 ? -0.811 16.833 0.188 1.00 61.75 89 HIS A C 1
ATOM 708 O O . HIS A 1 89 ? -1.828 16.571 0.823 1.00 61.75 89 HIS A O 1
ATOM 714 N N . ARG A 1 90 ? -0.853 17.022 -1.141 1.00 61.75 90 ARG A N 1
ATOM 715 C CA . ARG A 1 90 ? -2.085 16.941 -1.952 1.00 61.75 90 ARG A CA 1
ATOM 716 C C . ARG A 1 90 ? -2.411 15.536 -2.475 1.00 61.75 90 ARG A C 1
ATOM 718 O O . ARG A 1 90 ? -3.296 15.406 -3.313 1.00 61.75 90 ARG A O 1
ATOM 725 N N . ASN A 1 91 ? -1.695 14.499 -2.046 1.00 75.19 91 ASN A N 1
ATOM 726 C CA . ASN A 1 91 ? -1.942 13.136 -2.508 1.00 75.19 91 ASN A CA 1
ATOM 727 C C . ASN A 1 91 ? -3.127 12.489 -1.767 1.00 75.19 91 ASN A C 1
ATOM 729 O O . ASN A 1 91 ? -3.100 12.384 -0.543 1.00 75.19 91 ASN A O 1
ATOM 733 N N . ASP A 1 92 ? -4.114 11.978 -2.510 1.00 81.38 92 ASP A N 1
ATOM 734 C CA . ASP A 1 92 ? -5.341 11.352 -1.981 1.00 81.38 92 ASP A CA 1
ATOM 735 C C . ASP A 1 92 ? -5.085 10.140 -1.053 1.00 81.38 92 ASP A C 1
ATOM 737 O O . ASP A 1 92 ? -5.971 9.724 -0.298 1.00 81.38 92 ASP A O 1
ATOM 741 N N . VAL A 1 93 ? -3.882 9.552 -1.091 1.00 87.75 93 VAL A N 1
ATOM 742 C CA . VAL A 1 93 ? -3.491 8.436 -0.208 1.00 87.75 93 VAL A CA 1
ATOM 743 C C . VAL A 1 93 ? -2.923 8.883 1.138 1.00 87.75 93 VAL A C 1
ATOM 745 O O . VAL A 1 93 ? -2.776 8.058 2.041 1.00 87.75 93 VAL A O 1
ATOM 748 N N . ILE A 1 94 ? -2.608 10.168 1.306 1.00 91.56 94 ILE A N 1
ATOM 749 C CA . ILE A 1 94 ? -2.213 10.716 2.603 1.00 91.56 94 ILE A CA 1
ATOM 750 C C . ILE A 1 94 ? -3.482 10.965 3.401 1.00 91.56 94 ILE A C 1
ATOM 752 O O . ILE A 1 94 ? -4.320 11.792 3.057 1.00 91.56 94 ILE A O 1
ATOM 756 N N . PHE A 1 95 ? -3.633 10.209 4.477 1.00 90.56 95 PHE A N 1
ATOM 757 C CA . PHE A 1 95 ? -4.814 10.258 5.317 1.00 90.56 95 PHE A CA 1
ATOM 758 C C . PHE A 1 95 ? -4.801 11.435 6.286 1.00 90.56 95 PHE A C 1
ATOM 760 O O . PHE A 1 95 ? -5.835 12.052 6.540 1.00 90.56 95 PHE A O 1
ATOM 767 N N . ALA A 1 96 ? -3.627 11.718 6.841 1.00 91.06 96 ALA A N 1
ATOM 768 C CA . ALA A 1 96 ? -3.390 12.817 7.756 1.00 91.06 96 ALA A CA 1
ATOM 769 C C . ALA A 1 96 ? -1.893 13.131 7.812 1.00 91.06 96 ALA A C 1
ATOM 771 O O . ALA A 1 96 ? -1.058 12.295 7.451 1.00 91.06 96 ALA A O 1
ATOM 772 N N . THR A 1 97 ? -1.580 14.327 8.294 1.00 92.75 97 THR A N 1
ATOM 773 C CA . THR A 1 97 ? -0.216 14.788 8.539 1.00 92.75 97 THR A CA 1
ATOM 774 C C . THR A 1 97 ? -0.107 15.345 9.954 1.00 92.75 97 THR A C 1
ATOM 776 O O . THR A 1 97 ? -1.092 15.880 10.461 1.00 92.75 97 THR A O 1
ATOM 779 N N . MET A 1 98 ? 1.069 15.228 10.563 1.00 92.62 98 MET A N 1
ATOM 780 C CA . MET A 1 98 ? 1.437 15.870 11.823 1.00 92.62 98 MET A CA 1
ATOM 781 C C . MET A 1 98 ? 2.804 16.530 11.650 1.00 92.62 98 MET A C 1
ATOM 783 O O . MET A 1 98 ? 3.786 15.838 11.366 1.00 92.62 98 MET A O 1
ATOM 787 N N . ASP A 1 99 ? 2.858 17.844 11.839 1.00 93.31 99 ASP A N 1
ATOM 788 C CA . ASP A 1 99 ? 4.099 18.601 11.929 1.00 93.31 99 ASP A CA 1
ATOM 789 C C . ASP A 1 99 ? 4.531 18.683 13.394 1.00 93.31 99 ASP A C 1
ATOM 791 O O . ASP A 1 99 ? 3.991 19.467 14.171 1.00 93.31 99 ASP A O 1
ATOM 795 N N . ILE A 1 100 ? 5.539 17.902 13.782 1.00 93.12 100 ILE A N 1
ATOM 796 C CA . ILE A 1 100 ? 6.005 17.841 15.176 1.00 93.12 100 ILE A CA 1
ATOM 797 C C . ILE A 1 100 ? 6.619 19.160 15.674 1.00 93.12 100 ILE A C 1
ATOM 799 O O . ILE A 1 100 ? 6.945 19.264 16.855 1.00 93.12 100 ILE A O 1
ATOM 803 N N . THR A 1 101 ? 6.817 20.148 14.793 1.00 91.06 101 THR A N 1
ATOM 804 C CA . THR A 1 101 ? 7.347 21.472 15.149 1.00 91.06 101 THR A CA 1
ATOM 805 C C . THR A 1 101 ? 6.261 22.521 15.376 1.00 91.06 101 THR A C 1
ATOM 807 O O . THR A 1 101 ? 6.536 23.532 16.021 1.00 91.06 101 THR A O 1
ATOM 810 N N . GLN A 1 102 ? 5.054 22.309 14.843 1.00 90.31 102 GLN A N 1
ATOM 811 C CA . GLN A 1 102 ? 3.959 23.288 14.877 1.00 90.31 102 GLN A CA 1
ATOM 812 C C . GLN A 1 102 ? 2.717 22.769 15.601 1.00 90.31 102 GLN A C 1
ATOM 814 O O . GLN A 1 102 ? 1.985 23.553 16.203 1.00 90.31 102 GLN A O 1
ATOM 819 N N . ASP A 1 103 ? 2.464 21.466 15.526 1.00 92.06 103 ASP A N 1
ATOM 820 C CA . ASP A 1 103 ? 1.242 20.860 16.027 1.00 92.06 103 ASP A CA 1
ATOM 821 C C . ASP A 1 103 ? 1.356 20.444 17.499 1.00 92.06 103 ASP A C 1
ATOM 823 O O . ASP A 1 103 ? 2.414 20.028 17.973 1.00 92.06 103 ASP A O 1
ATOM 827 N N . ASP A 1 104 ? 0.226 20.473 18.213 1.00 92.25 104 ASP A N 1
ATOM 828 C CA . ASP A 1 104 ? 0.104 19.813 19.515 1.00 92.25 104 ASP A CA 1
ATOM 829 C C . ASP A 1 104 ? -0.028 18.288 19.307 1.00 92.25 104 ASP A C 1
ATOM 831 O O . ASP A 1 104 ? -1.020 17.832 18.713 1.00 92.25 104 ASP A O 1
ATOM 835 N N . PRO A 1 105 ? 0.930 17.474 19.796 1.00 90.31 105 PRO A N 1
ATOM 836 C CA . PRO A 1 105 ? 0.949 16.043 19.517 1.00 90.31 105 PRO A CA 1
ATOM 837 C C . PRO A 1 105 ? -0.268 15.293 20.056 1.00 90.31 105 PRO A C 1
ATOM 839 O O . PRO A 1 105 ? -0.706 14.334 19.422 1.00 90.31 105 PRO A O 1
ATOM 842 N N . LEU A 1 106 ? -0.826 15.706 21.200 1.00 88.25 106 LEU A N 1
ATOM 843 C CA . LEU A 1 106 ? -1.987 15.038 21.794 1.00 88.25 106 LEU A CA 1
ATOM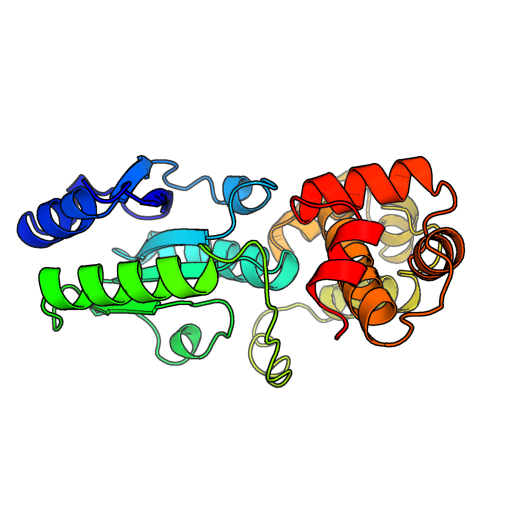 844 C C . LEU A 1 106 ? -3.233 15.305 20.950 1.00 88.25 106 LEU A C 1
ATOM 846 O O . LEU A 1 106 ? -3.909 14.364 20.538 1.00 88.25 106 LEU A O 1
ATOM 850 N N . ILE A 1 107 ? -3.475 16.574 20.610 1.00 88.44 107 ILE A N 1
ATOM 851 C CA . ILE A 1 107 ? -4.647 16.987 19.825 1.00 88.44 107 ILE A CA 1
ATOM 852 C C . ILE A 1 107 ? -4.643 16.318 18.448 1.00 88.44 107 ILE A C 1
ATOM 854 O O . ILE A 1 107 ? -5.659 15.767 18.015 1.00 88.44 107 ILE A O 1
ATOM 858 N N . ILE A 1 108 ? -3.506 16.346 17.746 1.00 91.31 108 ILE A N 1
ATOM 859 C CA . ILE A 1 108 ? -3.423 15.766 16.404 1.00 91.31 108 ILE A CA 1
ATOM 860 C C . ILE A 1 108 ? -3.466 14.239 16.448 1.00 91.31 108 ILE A C 1
ATOM 862 O O . ILE A 1 108 ? -4.143 13.641 15.609 1.00 91.31 108 ILE A O 1
ATOM 866 N N . THR A 1 109 ? -2.812 13.589 17.417 1.00 89.00 109 THR A N 1
ATOM 867 C CA . THR A 1 109 ? -2.883 12.123 17.542 1.00 89.00 109 THR A CA 1
ATOM 868 C C . THR A 1 109 ? -4.315 11.663 17.794 1.00 89.00 109 THR A C 1
ATOM 870 O O . THR A 1 109 ? -4.781 10.754 17.103 1.00 89.00 109 THR A O 1
ATOM 873 N N . ASP A 1 110 ? -5.039 12.320 18.701 1.00 87.62 110 ASP A N 1
ATOM 874 C CA . ASP A 1 110 ? -6.441 12.005 18.985 1.00 87.62 110 ASP A CA 1
ATOM 875 C C . ASP A 1 110 ? -7.315 12.190 17.739 1.00 87.62 110 ASP A C 1
ATOM 877 O O . ASP A 1 110 ? -8.069 11.287 17.366 1.00 87.62 110 ASP A O 1
ATOM 881 N N . ALA A 1 111 ? -7.148 13.303 17.017 1.00 86.62 111 ALA A N 1
ATOM 882 C CA . ALA A 1 111 ? -7.876 13.561 15.776 1.00 86.62 111 ALA A CA 1
ATOM 883 C C . ALA A 1 111 ? -7.570 12.521 14.681 1.00 86.62 111 ALA A C 1
ATOM 885 O O . ALA A 1 111 ? -8.466 12.102 13.942 1.00 86.62 111 ALA A O 1
ATOM 886 N N . ILE A 1 112 ? -6.313 12.079 14.556 1.00 89.88 112 ILE A N 1
ATOM 887 C CA . ILE A 1 112 ? -5.927 10.998 13.638 1.00 89.88 112 ILE A CA 1
ATOM 888 C C . ILE A 1 112 ? -6.623 9.700 14.047 1.00 89.88 112 ILE A C 1
ATOM 890 O O . ILE A 1 112 ? -7.194 9.023 13.194 1.00 89.88 112 ILE A O 1
ATOM 894 N N . CYS A 1 113 ? -6.613 9.356 15.332 1.00 87.19 113 CYS A N 1
ATOM 895 C CA . CYS A 1 113 ? -7.194 8.115 15.836 1.00 87.19 113 CYS A CA 1
ATOM 896 C C . CYS A 1 113 ? -8.711 8.081 15.702 1.00 87.19 113 CYS A C 1
ATOM 898 O O . CYS A 1 113 ? -9.270 7.047 15.330 1.00 87.19 113 CYS A O 1
ATOM 900 N N . GLU A 1 114 ? -9.383 9.205 15.930 1.00 85.06 114 GLU A N 1
ATOM 901 C CA . GLU A 1 114 ? -10.810 9.348 15.669 1.00 85.06 114 GLU A CA 1
ATOM 902 C C . GLU A 1 114 ? -11.106 9.139 14.179 1.00 85.06 114 GLU A C 1
ATOM 904 O O . GLU A 1 114 ? -11.924 8.289 13.823 1.00 85.06 114 GLU A O 1
ATOM 909 N N . LYS A 1 115 ? -10.377 9.820 13.285 1.00 85.75 115 LYS A N 1
ATOM 910 C CA . LYS A 1 115 ? -10.528 9.652 11.830 1.00 85.75 115 LYS A CA 1
ATOM 911 C C . LYS A 1 115 ? -10.265 8.213 11.377 1.00 85.75 115 LYS A C 1
ATOM 913 O O . LYS A 1 115 ? -11.021 7.686 10.559 1.00 85.75 115 LYS A O 1
ATOM 918 N N . LEU A 1 116 ? -9.213 7.572 11.892 1.00 85.62 116 LEU A N 1
ATOM 919 C CA . LEU A 1 116 ? -8.890 6.173 11.599 1.00 85.62 116 LEU A CA 1
ATOM 920 C C . LEU A 1 116 ? -10.010 5.253 12.084 1.00 85.62 116 LEU A C 1
ATOM 922 O O . LEU A 1 116 ? -10.449 4.387 11.333 1.00 85.62 116 LEU A O 1
ATOM 926 N N . SER A 1 117 ? -10.527 5.483 13.291 1.00 83.44 117 SER A N 1
ATOM 927 C CA . SER A 1 117 ? -11.681 4.751 13.817 1.00 83.44 117 SER A CA 1
ATOM 928 C C . SER A 1 117 ? -12.894 4.928 12.906 1.00 83.44 117 SER A C 1
ATOM 930 O O . SER A 1 117 ? -13.486 3.952 12.475 1.00 83.44 117 SER A O 1
ATOM 932 N N . LEU A 1 118 ? -13.248 6.148 12.510 1.00 78.44 118 LEU A N 1
ATOM 933 C CA . LEU A 1 118 ? -14.395 6.373 11.625 1.00 78.44 118 LEU A CA 1
ATOM 934 C C . LEU A 1 118 ? -14.235 5.668 10.268 1.00 78.44 118 LEU A C 1
ATOM 936 O O . LEU A 1 118 ? -15.184 5.060 9.764 1.00 78.44 118 LEU A O 1
ATOM 940 N N . LYS A 1 119 ? -13.027 5.702 9.692 1.00 80.00 119 LYS A N 1
ATOM 941 C CA . LYS A 1 119 ? -12.735 5.096 8.387 1.00 80.00 119 LYS A CA 1
ATOM 942 C C . LYS A 1 119 ? -12.630 3.572 8.424 1.00 80.00 119 LYS A C 1
ATOM 944 O O . LYS A 1 119 ? -13.033 2.924 7.460 1.00 80.00 119 LYS A O 1
ATOM 949 N N . PHE A 1 120 ? -12.076 3.007 9.496 1.00 76.12 120 PHE A N 1
ATOM 950 C CA . PHE A 1 120 ? -11.680 1.596 9.560 1.00 76.12 120 PHE A CA 1
ATOM 951 C C . PHE A 1 120 ? -12.441 0.760 10.604 1.00 76.12 120 PHE A C 1
ATOM 953 O O . PHE A 1 120 ? -12.407 -0.463 10.511 1.00 76.12 120 PHE A O 1
ATOM 960 N N . SER A 1 121 ? -13.203 1.361 11.528 1.00 61.41 121 SER A N 1
ATOM 961 C CA . SER A 1 121 ? -14.148 0.637 12.409 1.00 61.41 121 SER A CA 1
ATOM 962 C C . SER A 1 121 ? -15.374 0.111 11.651 1.00 61.41 121 SER A C 1
ATOM 964 O O . SER A 1 121 ? -16.129 -0.720 12.156 1.00 61.41 121 SER A O 1
ATOM 966 N N . SER A 1 122 ? -15.567 0.563 10.415 1.00 45.03 122 SER A N 1
ATOM 967 C CA . SER A 1 122 ? -16.711 0.243 9.575 1.00 45.03 122 SER A CA 1
ATOM 968 C C . SER A 1 122 ? -16.377 -0.885 8.592 1.00 45.03 122 SER A C 1
ATOM 970 O O . SER A 1 122 ? -16.048 -0.643 7.436 1.00 45.03 122 SER A O 1
ATOM 972 N N . SER A 1 123 ? -16.593 -2.142 8.999 1.00 49.69 123 SER A N 1
ATOM 973 C CA . SER A 1 123 ? -16.908 -3.225 8.042 1.00 49.69 123 SER A CA 1
ATOM 974 C C . SER A 1 123 ? -18.234 -2.993 7.277 1.00 49.69 123 SER A C 1
ATOM 976 O O . SER A 1 123 ? -18.658 -3.863 6.524 1.00 49.69 123 SER A O 1
ATOM 978 N N . TYR A 1 124 ? -18.898 -1.839 7.421 1.00 37.69 124 TYR A N 1
ATOM 979 C CA . TYR A 1 124 ? -20.159 -1.510 6.755 1.00 37.69 124 TYR A CA 1
ATOM 980 C C . TYR A 1 124 ? -20.212 -0.013 6.423 1.00 37.69 124 TYR A C 1
ATOM 982 O O . TYR A 1 124 ? -20.114 0.809 7.326 1.00 37.69 124 TYR A O 1
ATOM 990 N N . LYS A 1 125 ? -20.460 0.309 5.147 1.00 37.59 125 LYS A N 1
ATOM 991 C CA . LYS A 1 125 ? -20.689 1.643 4.547 1.00 37.59 125 LYS A CA 1
ATOM 992 C C . LYS A 1 125 ? -19.465 2.360 3.972 1.00 37.59 125 LYS A C 1
ATOM 994 O O . LYS A 1 125 ? -18.838 3.231 4.566 1.00 37.59 125 LYS A O 1
ATOM 999 N N . THR A 1 126 ? -19.237 2.022 2.707 1.00 39.97 126 THR A N 1
ATOM 1000 C CA . THR A 1 126 ? -18.608 2.856 1.681 1.00 39.97 126 THR A CA 1
ATOM 1001 C C . THR A 1 126 ? -19.180 4.278 1.662 1.00 39.97 126 THR A C 1
ATOM 1003 O O . THR A 1 126 ? -20.390 4.470 1.597 1.00 39.97 126 THR A O 1
ATOM 1006 N N . SER A 1 127 ? -18.300 5.270 1.555 1.00 37.22 127 SER A N 1
ATOM 1007 C CA . SER A 1 127 ? -18.529 6.399 0.652 1.00 37.22 127 SER A CA 1
ATOM 1008 C C . SER A 1 127 ? -17.218 6.706 -0.072 1.00 37.22 127 SER A C 1
ATOM 1010 O O . SER A 1 127 ? -16.299 7.328 0.451 1.00 37.22 127 SER A O 1
ATOM 1012 N N . ASN A 1 128 ? -17.117 6.183 -1.294 1.00 39.47 128 ASN A N 1
ATOM 1013 C CA . ASN A 1 128 ? -16.200 6.701 -2.294 1.00 39.47 128 ASN A CA 1
ATOM 1014 C C . ASN A 1 128 ? -16.801 8.011 -2.790 1.00 39.47 128 ASN A C 1
ATOM 1016 O O . ASN A 1 128 ? -17.841 7.998 -3.446 1.00 39.47 128 ASN A O 1
ATOM 1020 N N . LEU A 1 129 ? -16.139 9.127 -2.508 1.00 37.38 129 LEU A N 1
ATOM 1021 C CA . LEU A 1 129 ? -16.356 10.362 -3.238 1.00 37.38 129 LEU A CA 1
ATOM 1022 C C . LEU A 1 129 ? -15.009 10.907 -3.701 1.00 37.38 129 LEU A C 1
ATOM 1024 O O . LEU A 1 129 ? -14.114 11.157 -2.903 1.00 37.38 129 LEU A O 1
ATOM 1028 N N . ARG A 1 130 ? -14.970 11.124 -5.019 1.00 36.94 130 ARG A N 1
ATOM 1029 C CA . ARG A 1 130 ? -14.000 11.881 -5.818 1.00 36.94 130 ARG A CA 1
ATOM 1030 C C . ARG A 1 130 ? -12.707 11.171 -6.205 1.00 36.94 130 ARG A C 1
ATOM 1032 O O . ARG A 1 130 ? -11.619 11.433 -5.722 1.00 36.94 130 ARG A O 1
ATOM 1039 N N . SER A 1 131 ? -12.852 10.412 -7.285 1.00 45.94 131 SER A N 1
ATOM 1040 C CA . SER A 1 131 ? -11.995 10.567 -8.459 1.00 45.94 131 SER A CA 1
ATOM 1041 C C . SER A 1 131 ? -11.804 12.046 -8.825 1.00 45.94 131 SER A C 1
ATOM 1043 O O . SER A 1 131 ? -12.774 12.680 -9.239 1.00 45.94 131 SER A O 1
ATOM 1045 N N . GLN A 1 132 ? -10.581 12.566 -8.685 1.00 38.88 132 GLN A N 1
ATOM 1046 C CA . GLN A 1 132 ? -9.896 13.456 -9.641 1.00 38.88 132 GLN A CA 1
ATOM 1047 C C . GLN A 1 132 ? -8.585 13.988 -9.032 1.00 38.88 132 GLN A C 1
ATOM 1049 O O . GLN A 1 132 ? -8.592 15.039 -8.406 1.00 38.88 132 GLN A O 1
ATOM 1054 N N . SER A 1 133 ? -7.456 13.310 -9.283 1.00 36.62 133 SER A N 1
ATOM 1055 C CA . SER A 1 133 ? -6.152 13.968 -9.522 1.00 36.62 133 SER A CA 1
ATOM 1056 C C . SER A 1 133 ? -5.046 13.001 -10.004 1.00 36.62 133 SER A C 1
ATOM 1058 O O . SER A 1 133 ? -3.909 13.045 -9.553 1.00 36.62 133 SER A O 1
ATOM 1060 N N . LEU A 1 134 ? -5.310 12.165 -11.019 1.00 36.62 134 LEU A N 1
ATOM 1061 C CA . LEU A 1 134 ? -4.251 11.363 -11.675 1.00 36.62 134 LEU A CA 1
ATOM 1062 C C . LEU A 1 134 ? -3.264 12.187 -12.536 1.00 36.62 134 LEU A C 1
ATOM 1064 O O . LEU A 1 134 ? -2.440 11.615 -13.240 1.00 36.62 134 LEU A O 1
ATOM 1068 N N . ALA A 1 135 ? -3.315 13.521 -12.502 1.00 34.47 135 ALA A N 1
ATOM 1069 C CA . ALA A 1 135 ? -2.541 14.357 -13.420 1.00 34.47 135 ALA A CA 1
ATOM 1070 C C . ALA A 1 135 ? -1.178 14.840 -12.884 1.00 34.47 135 ALA A C 1
ATOM 1072 O O . ALA A 1 135 ? -0.345 15.242 -13.689 1.00 34.47 135 ALA A O 1
ATOM 1073 N N . ASN A 1 136 ? -0.900 14.791 -11.573 1.00 35.47 136 ASN A N 1
ATOM 1074 C CA . ASN A 1 136 ? 0.223 15.570 -11.016 1.00 35.47 136 ASN A CA 1
ATOM 1075 C C . ASN A 1 136 ? 1.383 14.763 -10.405 1.00 35.47 136 ASN A C 1
ATOM 1077 O O . ASN A 1 136 ? 2.337 15.361 -9.922 1.00 35.47 136 ASN A O 1
ATOM 1081 N N . SER A 1 137 ? 1.376 13.427 -10.483 1.00 38.88 137 SER A N 1
ATOM 1082 C CA . SER A 1 137 ? 2.534 12.594 -10.086 1.00 38.88 137 SER A CA 1
ATOM 1083 C C . SER A 1 137 ? 3.466 12.241 -11.257 1.00 38.88 137 SER A C 1
ATOM 1085 O O . SER A 1 137 ? 4.452 11.529 -11.079 1.00 38.88 137 SER A O 1
ATOM 1087 N N . SER A 1 138 ? 3.168 12.731 -12.463 1.00 38.38 138 SER A N 1
ATOM 1088 C CA . SER A 1 138 ? 3.834 12.343 -13.714 1.00 38.38 138 SER A CA 1
ATOM 1089 C C . SER A 1 138 ? 5.227 12.942 -13.924 1.00 38.38 138 SER A C 1
ATOM 1091 O O . SER A 1 138 ? 5.809 12.718 -14.979 1.00 38.38 138 SER A O 1
ATOM 1093 N N . GLN A 1 139 ? 5.797 13.684 -12.970 1.00 42.91 139 GLN A N 1
ATOM 1094 C CA . GLN A 1 139 ? 7.050 14.403 -13.228 1.00 42.91 139 GLN A CA 1
ATOM 1095 C C . GLN A 1 139 ? 8.333 13.559 -13.185 1.00 42.91 139 GLN A C 1
ATOM 1097 O O . GLN A 1 139 ? 9.383 14.101 -13.485 1.00 42.91 139 GLN A O 1
ATOM 1102 N N . ASN A 1 140 ? 8.280 12.245 -12.925 1.00 48.53 140 ASN A N 1
ATOM 1103 C CA . ASN A 1 140 ? 9.466 11.375 -13.055 1.00 48.53 140 ASN A CA 1
ATOM 1104 C C . ASN A 1 140 ? 9.171 9.952 -13.578 1.00 48.53 140 ASN A C 1
ATOM 1106 O O . ASN A 1 140 ? 10.006 9.057 -13.451 1.00 48.53 140 ASN A O 1
ATOM 1110 N N . MET A 1 141 ? 7.990 9.705 -14.159 1.00 58.47 141 MET A N 1
ATOM 1111 C CA . MET A 1 141 ? 7.693 8.403 -14.772 1.00 58.47 141 MET A CA 1
ATOM 1112 C C . MET A 1 141 ? 8.171 8.416 -16.227 1.00 58.47 141 MET A C 1
ATOM 1114 O O . MET A 1 141 ? 7.698 9.237 -17.011 1.00 58.47 141 MET A O 1
ATOM 1118 N N . SER A 1 142 ? 9.105 7.531 -16.587 1.00 71.00 142 SER A N 1
ATOM 1119 C CA . SER A 1 142 ? 9.629 7.468 -17.956 1.00 71.00 142 SER A CA 1
ATOM 1120 C C . SER A 1 142 ? 8.504 7.160 -18.959 1.00 71.00 142 SER A C 1
ATOM 1122 O O . SER A 1 142 ? 7.519 6.497 -18.610 1.00 71.00 142 SER A O 1
ATOM 1124 N N . LYS A 1 143 ? 8.620 7.654 -20.200 1.00 73.44 143 LYS A N 1
ATOM 1125 C CA . LYS A 1 143 ? 7.600 7.450 -21.250 1.00 73.44 143 LYS A CA 1
ATOM 1126 C C . LYS A 1 143 ? 7.341 5.963 -21.495 1.00 73.44 143 LYS A C 1
ATOM 1128 O O . LYS A 1 143 ? 6.201 5.554 -21.691 1.00 73.44 143 LYS A O 1
ATOM 1133 N N . GLU A 1 144 ? 8.392 5.161 -21.394 1.00 75.19 144 GLU A N 1
ATOM 1134 C CA . GLU A 1 144 ? 8.360 3.708 -21.519 1.00 75.19 144 GLU A CA 1
ATOM 1135 C C . GLU A 1 144 ? 7.467 3.085 -20.437 1.00 75.19 144 GLU A C 1
ATOM 1137 O O . GLU A 1 144 ? 6.625 2.241 -20.728 1.00 75.19 144 GLU A O 1
ATOM 1142 N N . MET A 1 145 ? 7.571 3.541 -19.183 1.00 80.12 145 MET A N 1
ATOM 1143 C CA . MET A 1 145 ? 6.727 3.026 -18.101 1.00 80.12 145 MET A CA 1
ATOM 1144 C C . MET A 1 145 ? 5.263 3.459 -18.245 1.00 80.12 145 MET A C 1
ATOM 1146 O O . MET A 1 145 ? 4.359 2.690 -17.929 1.00 80.12 145 MET A O 1
ATOM 1150 N N . GLN A 1 146 ? 5.001 4.663 -18.758 1.00 76.94 146 GLN A N 1
ATOM 1151 C CA . GLN A 1 146 ? 3.630 5.080 -19.068 1.00 76.94 146 GLN A CA 1
ATOM 1152 C C . GLN A 1 146 ? 2.999 4.183 -20.139 1.00 76.94 146 GLN A C 1
ATOM 1154 O O . GLN A 1 146 ? 1.836 3.800 -20.013 1.00 76.94 146 GLN A O 1
ATOM 1159 N N . GLU A 1 147 ? 3.765 3.803 -21.162 1.00 80.31 147 GLU A N 1
ATOM 1160 C CA . GLU A 1 147 ? 3.300 2.883 -22.195 1.00 80.31 147 GLU A CA 1
ATOM 1161 C C . GLU A 1 147 ? 3.030 1.480 -21.638 1.00 80.31 147 GLU A C 1
ATOM 1163 O O . GLU A 1 147 ? 1.980 0.906 -21.932 1.00 80.31 147 GLU A O 1
ATOM 1168 N N . ILE A 1 148 ? 3.911 0.972 -20.769 1.00 86.44 148 ILE A N 1
ATOM 1169 C CA . ILE A 1 148 ? 3.721 -0.300 -20.055 1.00 86.44 148 ILE A CA 1
ATOM 1170 C C . ILE A 1 148 ? 2.413 -0.288 -19.264 1.00 86.44 148 ILE A C 1
ATOM 1172 O O . ILE A 1 148 ? 1.598 -1.201 -19.392 1.00 86.44 148 ILE A O 1
ATOM 1176 N N . LEU A 1 149 ? 2.186 0.751 -18.456 1.00 84.69 149 LEU A N 1
ATOM 1177 C CA . LEU A 1 149 ? 0.971 0.866 -17.649 1.00 84.69 149 LEU A CA 1
ATOM 1178 C C . LEU A 1 149 ? -0.280 0.969 -18.529 1.00 84.69 149 LEU A C 1
ATOM 1180 O O . LEU A 1 149 ? -1.276 0.309 -18.244 1.00 84.69 149 LEU A O 1
ATOM 1184 N N . ARG A 1 150 ? -0.217 1.713 -19.639 1.00 83.62 150 ARG A N 1
ATOM 1185 C CA . ARG A 1 150 ? -1.317 1.796 -20.611 1.00 83.62 150 ARG A CA 1
ATOM 1186 C C . ARG A 1 150 ? -1.612 0.442 -21.253 1.00 83.62 150 ARG A C 1
ATOM 1188 O O . ARG A 1 150 ? -2.774 0.063 -21.381 1.00 83.62 150 ARG A O 1
ATOM 1195 N N . HIS A 1 151 ? -0.573 -0.290 -21.650 1.00 85.38 151 HIS A N 1
ATOM 1196 C CA . HIS A 1 151 ? -0.709 -1.634 -22.203 1.00 85.38 151 HIS A CA 1
ATOM 1197 C C . HIS A 1 151 ? -1.371 -2.577 -21.191 1.00 85.38 151 HIS A C 1
ATOM 1199 O O . HIS A 1 151 ? -2.277 -3.328 -21.548 1.00 85.38 151 HIS A O 1
ATOM 1205 N N . ILE A 1 152 ? -0.980 -2.492 -19.918 1.00 88.19 152 ILE A N 1
ATOM 1206 C CA . ILE A 1 152 ? -1.594 -3.262 -18.836 1.00 88.19 152 ILE A CA 1
ATOM 1207 C C . ILE A 1 152 ? -3.076 -2.918 -18.663 1.00 88.19 152 ILE A C 1
ATOM 1209 O O . ILE A 1 152 ? -3.904 -3.821 -18.565 1.00 88.19 152 ILE A O 1
ATOM 1213 N N . GLU A 1 153 ? -3.427 -1.632 -18.629 1.00 85.50 153 GLU A N 1
ATOM 1214 C CA . GLU A 1 153 ? -4.812 -1.194 -18.427 1.00 85.50 153 GLU A CA 1
ATOM 1215 C C . GLU A 1 153 ? -5.742 -1.666 -19.551 1.00 85.50 153 GLU A C 1
ATOM 1217 O O . GLU A 1 153 ? -6.841 -2.144 -19.268 1.00 85.50 153 GLU A O 1
ATOM 1222 N N . LEU A 1 154 ? -5.286 -1.619 -20.807 1.00 85.38 154 LEU A N 1
ATOM 1223 C CA . LEU A 1 154 ? -6.052 -2.097 -21.965 1.00 85.38 154 LEU A CA 1
ATOM 1224 C C . LEU A 1 154 ? -6.282 -3.616 -21.960 1.00 85.38 154 LEU A C 1
ATOM 1226 O O . LEU A 1 154 ? -7.253 -4.087 -22.546 1.00 85.38 154 LEU A O 1
ATOM 1230 N N . ASN A 1 155 ? -5.413 -4.374 -21.289 1.00 86.94 155 ASN A N 1
ATOM 1231 C CA . ASN A 1 155 ? -5.442 -5.837 -21.263 1.00 86.94 155 ASN A CA 1
ATOM 1232 C C . ASN A 1 155 ? -5.827 -6.407 -19.888 1.00 86.94 155 ASN A C 1
ATOM 1234 O O . ASN A 1 155 ? -5.715 -7.610 -19.658 1.00 86.94 155 ASN A O 1
ATOM 1238 N N . LEU A 1 156 ? -6.307 -5.571 -18.960 1.00 87.56 156 LEU A N 1
ATOM 1239 C CA . LEU A 1 156 ? -6.539 -5.966 -17.568 1.00 87.56 156 LEU A CA 1
ATOM 1240 C C . LEU A 1 156 ? -7.533 -7.134 -17.427 1.00 87.56 156 LEU A C 1
ATOM 1242 O O . LEU A 1 156 ? -7.407 -7.939 -16.501 1.00 87.56 156 LEU A O 1
ATOM 1246 N N . THR A 1 157 ? -8.505 -7.227 -18.337 1.00 87.00 157 THR A N 1
ATOM 1247 C CA . THR A 1 157 ? -9.566 -8.248 -18.357 1.00 87.00 157 THR A CA 1
ATOM 1248 C C . THR A 1 157 ? -9.182 -9.521 -19.118 1.00 87.00 157 THR A C 1
ATOM 1250 O O . THR A 1 157 ? -9.925 -10.497 -19.074 1.00 87.00 157 THR A O 1
ATOM 1253 N N . GLN A 1 158 ? -8.025 -9.532 -19.782 1.00 86.38 158 GLN A N 1
ATOM 1254 C CA . GLN A 1 158 ? -7.489 -10.678 -20.519 1.00 86.38 158 GLN A CA 1
ATOM 1255 C C . GLN A 1 158 ? -6.476 -11.452 -19.668 1.00 86.38 158 GLN A C 1
ATOM 1257 O O . GLN A 1 158 ? -6.085 -10.998 -18.591 1.00 86.38 158 GLN A O 1
ATOM 1262 N N . ASP A 1 159 ? -6.020 -12.615 -20.134 1.00 82.75 159 ASP A N 1
ATOM 1263 C CA . ASP A 1 159 ? -4.906 -13.329 -19.499 1.00 82.75 159 ASP A CA 1
ATOM 1264 C C . ASP A 1 159 ? -3.580 -12.599 -19.773 1.00 82.75 159 ASP A C 1
ATOM 1266 O O . ASP A 1 159 ? -2.861 -12.904 -20.717 1.00 82.75 159 ASP A O 1
ATOM 1270 N N . ILE A 1 160 ? -3.306 -11.557 -18.986 1.00 87.75 160 ILE A N 1
ATOM 1271 C CA . ILE A 1 160 ? -2.077 -10.774 -19.076 1.00 87.75 160 ILE A CA 1
ATOM 1272 C C . ILE A 1 160 ? -1.001 -11.389 -18.183 1.00 87.75 160 ILE A C 1
ATOM 1274 O O . ILE A 1 160 ? -1.107 -11.377 -16.949 1.00 87.75 160 ILE A O 1
ATOM 1278 N N . ARG A 1 161 ? 0.060 -11.910 -18.802 1.00 89.31 161 ARG A N 1
ATOM 1279 C CA . ARG A 1 161 ? 1.189 -12.481 -18.073 1.00 89.31 161 ARG A CA 1
ATOM 1280 C C . ARG A 1 161 ? 2.369 -11.525 -18.043 1.00 89.31 161 ARG A C 1
ATOM 1282 O O . ARG A 1 161 ? 2.545 -10.662 -18.898 1.00 89.31 161 ARG A O 1
ATOM 1289 N N . GLU A 1 162 ? 3.195 -11.690 -17.019 1.00 91.19 162 GLU A N 1
ATOM 1290 C CA . GLU A 1 162 ? 4.392 -10.871 -16.824 1.00 91.19 162 GLU A CA 1
ATOM 1291 C C . GLU A 1 162 ? 5.384 -11.061 -17.979 1.00 91.19 162 GLU A C 1
ATOM 1293 O O . GLU A 1 162 ? 6.028 -10.116 -18.427 1.00 91.19 162 GLU A O 1
ATOM 1298 N N . GLU A 1 163 ? 5.450 -12.285 -18.498 1.00 91.25 163 GLU A N 1
ATOM 1299 C CA . GLU A 1 163 ? 6.276 -12.682 -19.631 1.00 91.25 163 GLU A CA 1
ATOM 1300 C C . GLU A 1 163 ? 5.867 -11.989 -20.935 1.00 91.25 163 GLU A C 1
ATOM 1302 O O . GLU A 1 163 ? 6.739 -11.605 -21.719 1.00 91.25 163 GLU A O 1
ATOM 1307 N N . ASP A 1 164 ? 4.568 -11.768 -21.139 1.00 88.50 164 ASP A N 1
ATOM 1308 C CA . ASP A 1 164 ? 4.045 -11.111 -22.338 1.00 88.50 164 ASP A CA 1
ATOM 1309 C C . ASP A 1 164 ? 4.436 -9.631 -22.347 1.00 88.50 164 ASP A C 1
ATOM 1311 O O . ASP A 1 164 ? 4.948 -9.115 -23.341 1.00 88.50 164 ASP A O 1
ATOM 1315 N N . VAL A 1 165 ? 4.281 -8.956 -21.202 1.00 90.38 165 VAL A N 1
ATOM 1316 C CA . VAL A 1 165 ? 4.619 -7.532 -21.065 1.00 90.38 165 VAL A CA 1
ATOM 1317 C C . VAL A 1 165 ? 6.133 -7.317 -21.100 1.00 90.38 165 VAL A C 1
ATOM 1319 O O . VAL A 1 165 ? 6.605 -6.370 -21.729 1.00 90.38 165 VAL A O 1
ATOM 1322 N N . ALA A 1 166 ? 6.916 -8.209 -20.488 1.00 89.88 166 ALA A N 1
ATOM 1323 C CA . ALA A 1 166 ? 8.373 -8.168 -20.593 1.00 89.88 166 ALA A CA 1
ATOM 1324 C C . ALA A 1 166 ? 8.826 -8.299 -22.057 1.00 89.88 166 ALA A C 1
ATOM 1326 O O . ALA A 1 166 ? 9.656 -7.512 -22.515 1.00 89.88 166 ALA A O 1
ATOM 1327 N N . SER A 1 167 ? 8.224 -9.229 -22.806 1.00 87.50 167 SER A N 1
ATOM 1328 C CA . SER A 1 167 ? 8.520 -9.442 -24.227 1.00 87.50 167 SER A CA 1
ATOM 1329 C C . SER A 1 167 ? 8.111 -8.246 -25.090 1.00 87.50 167 SER A C 1
ATOM 1331 O O . SER A 1 167 ? 8.889 -7.833 -25.948 1.00 87.50 167 SER A O 1
ATOM 1333 N N . TYR A 1 168 ? 6.945 -7.644 -24.820 1.00 85.25 168 TYR A N 1
ATOM 1334 C CA . TYR A 1 168 ? 6.479 -6.411 -25.471 1.00 85.25 168 TYR A CA 1
ATOM 1335 C C . TYR A 1 168 ? 7.487 -5.260 -25.322 1.00 85.25 168 TYR A C 1
ATOM 1337 O O . TYR A 1 168 ? 7.668 -4.471 -26.243 1.00 85.25 168 TYR A O 1
ATOM 1345 N N . CYS A 1 169 ? 8.190 -5.198 -24.188 1.00 84.50 169 CYS A N 1
ATOM 1346 C CA . CYS A 1 169 ? 9.187 -4.163 -23.898 1.00 84.50 169 CYS A CA 1
ATOM 1347 C C . CYS A 1 169 ? 10.624 -4.561 -24.266 1.00 84.50 169 CYS A C 1
ATOM 1349 O O . CYS A 1 169 ? 11.559 -3.845 -23.912 1.00 84.50 169 CYS A O 1
ATOM 1351 N N . HIS A 1 170 ? 10.821 -5.715 -24.912 1.00 87.25 170 HIS A N 1
ATOM 1352 C CA . HIS A 1 170 ? 12.141 -6.287 -25.198 1.00 87.25 170 HIS A CA 1
ATOM 1353 C C . HIS A 1 170 ? 13.027 -6.463 -23.952 1.00 87.25 170 HIS A C 1
ATOM 1355 O O . HIS A 1 170 ? 14.250 -6.317 -24.002 1.00 87.25 170 HIS A O 1
ATOM 1361 N N . TYR A 1 171 ? 12.414 -6.802 -22.820 1.00 89.38 171 TYR A N 1
ATOM 1362 C CA . TYR A 1 171 ? 13.095 -7.057 -21.559 1.00 89.38 171 TYR A CA 1
ATOM 1363 C C . TYR A 1 171 ? 13.121 -8.540 -21.215 1.00 89.38 171 TYR A C 1
ATOM 1365 O O . TYR A 1 171 ? 12.203 -9.299 -21.519 1.00 89.38 171 TYR A O 1
ATOM 1373 N N . SER A 1 172 ? 14.160 -8.950 -20.486 1.00 93.62 172 SER A N 1
ATOM 1374 C CA . SER A 1 172 ? 14.078 -10.207 -19.751 1.00 93.62 172 SER A CA 1
ATOM 1375 C C . SER A 1 172 ? 13.029 -10.079 -18.646 1.00 93.62 172 SER A C 1
ATOM 1377 O O . SER A 1 172 ? 12.880 -9.015 -18.037 1.00 93.62 172 SER A O 1
ATOM 1379 N N . ILE A 1 173 ? 12.338 -11.179 -18.342 1.00 93.19 173 ILE A N 1
ATOM 1380 C CA . ILE A 1 173 ? 11.324 -11.230 -17.277 1.00 93.19 173 ILE A CA 1
ATOM 1381 C C . ILE A 1 173 ? 11.917 -10.713 -15.963 1.00 93.19 173 ILE A C 1
ATOM 1383 O O . ILE A 1 173 ? 11.344 -9.845 -15.319 1.00 93.19 173 ILE A O 1
ATOM 1387 N N . SER A 1 174 ? 13.123 -11.165 -15.602 1.00 92.38 174 SER A N 1
ATOM 1388 C CA . SER A 1 174 ? 13.790 -10.746 -14.365 1.00 92.38 174 SER A CA 1
ATOM 1389 C C . SER A 1 174 ? 14.112 -9.251 -14.318 1.00 92.38 174 SER A C 1
ATOM 1391 O O . SER A 1 174 ? 14.043 -8.653 -13.242 1.00 92.38 174 SER A O 1
ATOM 1393 N N . TYR A 1 175 ? 14.487 -8.644 -15.449 1.00 89.31 175 TYR A N 1
ATOM 1394 C CA . TYR A 1 175 ? 14.702 -7.200 -15.516 1.00 89.31 175 TYR A CA 1
ATOM 1395 C C . TYR A 1 175 ? 13.374 -6.454 -15.380 1.00 89.31 175 TYR A C 1
ATOM 1397 O O . TYR A 1 175 ? 13.274 -5.551 -14.549 1.00 89.31 175 TYR A O 1
ATOM 1405 N N . PHE A 1 176 ? 12.343 -6.888 -16.111 1.00 91.12 176 PHE A N 1
ATOM 1406 C CA . PHE A 1 176 ? 11.003 -6.316 -16.029 1.00 91.12 176 PHE A CA 1
ATOM 1407 C C . PHE A 1 176 ? 10.447 -6.370 -14.602 1.00 91.12 176 PHE A C 1
ATOM 1409 O O . PHE A 1 176 ? 10.051 -5.333 -14.083 1.00 91.12 176 PHE A O 1
ATOM 1416 N N . SER A 1 177 ? 10.496 -7.518 -13.915 1.00 90.62 177 SER A N 1
ATOM 1417 C CA . SER A 1 177 ? 9.990 -7.651 -12.540 1.00 90.62 177 SER A CA 1
ATOM 1418 C C . SER A 1 177 ? 10.641 -6.648 -11.585 1.00 90.62 177 SER A C 1
ATOM 1420 O O . SER A 1 177 ? 9.962 -6.010 -10.777 1.00 90.62 177 SER A O 1
ATOM 1422 N N . LYS A 1 178 ? 11.971 -6.494 -11.675 1.00 86.44 178 LYS A N 1
ATOM 1423 C CA . LYS A 1 178 ? 12.733 -5.562 -10.831 1.00 86.44 178 LYS A CA 1
ATOM 1424 C C . LYS A 1 178 ? 12.413 -4.113 -11.178 1.00 86.44 178 LYS A C 1
ATOM 1426 O O . LYS A 1 178 ? 12.175 -3.317 -10.272 1.00 86.44 178 LYS A O 1
ATOM 1431 N N . LEU A 1 179 ? 12.395 -3.781 -12.469 1.00 85.19 179 LEU A N 1
ATOM 1432 C CA . LEU A 1 179 ? 12.081 -2.442 -12.953 1.00 85.19 179 LEU A CA 1
ATOM 1433 C C . LEU A 1 179 ? 10.658 -2.044 -12.557 1.00 85.19 179 LEU A C 1
ATOM 1435 O O . LEU A 1 179 ? 10.463 -0.994 -11.953 1.00 85.19 179 LEU A O 1
ATOM 1439 N N . PHE A 1 180 ? 9.679 -2.903 -12.828 1.00 86.69 180 PHE A N 1
ATOM 1440 C CA . PHE A 1 180 ? 8.279 -2.672 -12.503 1.00 86.69 180 PHE A CA 1
ATOM 1441 C C . PHE A 1 180 ? 8.096 -2.476 -10.999 1.00 86.69 180 PHE A C 1
ATOM 1443 O O . PHE A 1 180 ? 7.546 -1.462 -10.583 1.00 86.69 180 PHE A O 1
ATOM 1450 N N . LYS A 1 181 ? 8.643 -3.370 -10.161 1.00 83.69 181 LYS A N 1
ATOM 1451 C CA . LYS A 1 181 ? 8.558 -3.219 -8.701 1.00 83.69 181 LYS A CA 1
ATOM 1452 C C . LYS A 1 181 ? 9.234 -1.941 -8.206 1.00 83.69 181 LYS A C 1
ATOM 1454 O O . LYS A 1 181 ? 8.693 -1.288 -7.324 1.00 83.69 181 LYS A O 1
ATOM 1459 N N . LYS A 1 182 ? 10.373 -1.548 -8.780 1.00 77.12 182 LYS A N 1
ATOM 1460 C CA . LYS A 1 182 ? 11.056 -0.293 -8.430 1.00 77.12 182 LYS A CA 1
ATOM 1461 C C . LYS A 1 182 ? 10.220 0.940 -8.797 1.00 77.12 182 LYS A C 1
ATOM 1463 O O . LYS A 1 182 ? 10.131 1.879 -8.014 1.00 77.12 182 LYS A O 1
ATOM 1468 N N . MET A 1 183 ? 9.617 0.942 -9.982 1.00 76.56 183 MET A N 1
ATOM 1469 C CA . MET A 1 183 ? 8.888 2.103 -10.505 1.00 76.56 183 MET A CA 1
ATOM 1470 C C . MET A 1 183 ? 7.473 2.221 -9.932 1.00 76.56 183 MET A C 1
ATOM 1472 O O . MET A 1 183 ? 7.016 3.319 -9.633 1.00 76.56 183 MET A O 1
ATOM 1476 N N . VAL A 1 184 ? 6.784 1.094 -9.763 1.00 79.56 184 VAL A N 1
ATOM 1477 C CA . VAL A 1 184 ? 5.375 1.008 -9.34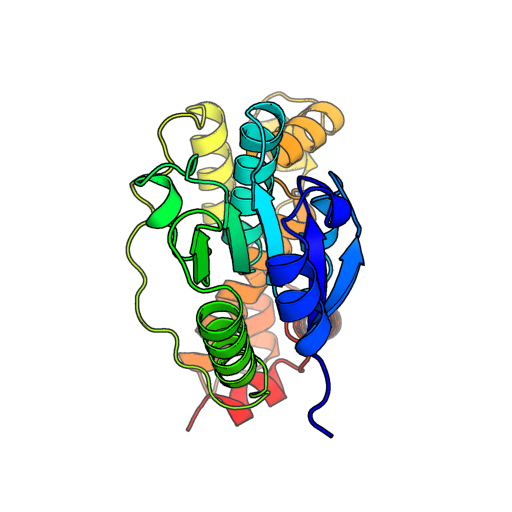5 1.00 79.56 184 VAL A CA 1
ATOM 1478 C C . VAL A 1 184 ? 5.252 0.754 -7.835 1.00 79.56 184 VAL A C 1
ATOM 1480 O O . VAL A 1 184 ? 4.210 1.012 -7.235 1.00 79.56 184 VAL A O 1
ATOM 1483 N N . GLY A 1 185 ? 6.320 0.276 -7.193 1.00 76.12 185 GLY A N 1
ATOM 1484 C CA . GLY A 1 185 ? 6.388 -0.043 -5.763 1.00 76.12 185 GLY A CA 1
ATOM 1485 C C . GLY A 1 185 ? 5.933 -1.466 -5.418 1.00 76.12 185 GLY A C 1
ATOM 1486 O O . GLY A 1 185 ? 6.281 -1.992 -4.364 1.00 76.12 185 GLY A O 1
ATOM 1487 N N . VAL A 1 186 ? 5.189 -2.124 -6.311 1.00 82.69 186 VAL A N 1
ATOM 1488 C CA . VAL A 1 186 ? 4.601 -3.455 -6.093 1.00 82.69 186 VAL A CA 1
ATOM 1489 C C . VAL A 1 186 ? 4.936 -4.410 -7.229 1.00 82.69 186 VAL A C 1
ATOM 1491 O O . VAL A 1 186 ? 5.311 -3.985 -8.321 1.00 82.69 186 VAL A O 1
ATOM 1494 N N . SER A 1 187 ? 4.800 -5.715 -6.983 1.00 89.94 187 SER A N 1
ATOM 1495 C CA . SER A 1 187 ? 4.979 -6.713 -8.039 1.00 89.94 187 SER A CA 1
ATOM 1496 C C . SER A 1 187 ? 3.946 -6.522 -9.158 1.00 89.94 187 SER A C 1
ATOM 1498 O O . SER A 1 187 ? 2.831 -6.052 -8.915 1.00 89.94 187 SER A O 1
ATOM 1500 N N . PHE A 1 188 ? 4.290 -6.939 -10.379 1.00 90.75 188 PHE A N 1
ATOM 1501 C CA . PHE A 1 188 ? 3.360 -6.940 -11.510 1.00 90.75 188 PHE A CA 1
ATOM 1502 C C . PHE A 1 188 ? 2.061 -7.689 -11.176 1.00 90.75 188 PHE A C 1
ATOM 1504 O O . PHE A 1 188 ? 0.961 -7.175 -11.370 1.00 90.75 188 PHE A O 1
ATOM 1511 N N . ARG A 1 189 ? 2.176 -8.878 -10.574 1.00 90.25 189 ARG A N 1
ATOM 1512 C CA . ARG A 1 189 ? 1.019 -9.706 -10.199 1.00 90.25 189 ARG A CA 1
ATOM 1513 C C . ARG A 1 189 ? 0.130 -9.028 -9.158 1.00 90.25 189 ARG A C 1
ATOM 1515 O O . ARG A 1 189 ? -1.093 -9.067 -9.289 1.00 90.25 189 ARG A O 1
ATOM 1522 N N . ASP A 1 190 ? 0.718 -8.392 -8.143 1.00 87.06 190 ASP A N 1
ATOM 1523 C CA . ASP A 1 190 ? -0.049 -7.655 -7.131 1.00 87.06 190 ASP A CA 1
ATOM 1524 C C . ASP A 1 190 ? -0.739 -6.425 -7.714 1.00 87.06 190 ASP A C 1
ATOM 1526 O O . ASP A 1 190 ? -1.879 -6.137 -7.340 1.00 87.06 190 ASP A O 1
ATOM 1530 N N . TYR A 1 191 ? -0.080 -5.732 -8.643 1.00 89.12 191 TYR A N 1
ATOM 1531 C CA . TYR A 1 191 ? -0.657 -4.605 -9.366 1.00 89.12 191 TYR A CA 1
ATOM 1532 C C . TYR A 1 191 ? -1.903 -5.022 -10.157 1.00 89.12 191 TYR A C 1
ATOM 1534 O O . TYR A 1 191 ? -2.985 -4.478 -9.924 1.00 89.12 191 TYR A O 1
ATOM 1542 N N . ILE A 1 192 ? -1.786 -6.044 -11.017 1.00 91.25 192 ILE A N 1
ATOM 1543 C CA . ILE A 1 192 ? -2.911 -6.590 -11.797 1.00 91.25 192 ILE A CA 1
ATOM 1544 C C . ILE A 1 192 ? -4.045 -7.028 -10.873 1.00 91.25 192 ILE A C 1
ATOM 1546 O O . ILE A 1 192 ? -5.194 -6.632 -11.060 1.00 91.25 192 ILE A O 1
ATOM 1550 N N . CYS A 1 193 ? -3.720 -7.801 -9.836 1.00 91.00 193 CYS A N 1
ATOM 1551 C CA . CYS A 1 193 ? -4.688 -8.268 -8.852 1.00 91.00 193 CYS A CA 1
ATOM 1552 C C . CYS A 1 193 ? -5.454 -7.098 -8.219 1.00 91.00 193 CYS A C 1
ATOM 1554 O O . CYS A 1 193 ? -6.681 -7.109 -8.169 1.00 91.00 193 CYS A O 1
ATOM 1556 N N . SER A 1 194 ? -4.756 -6.048 -7.792 1.00 86.81 194 SER A N 1
ATOM 1557 C CA . SER A 1 194 ? -5.377 -4.914 -7.097 1.00 86.81 194 SER A CA 1
ATOM 1558 C C . SER A 1 194 ? -6.246 -4.071 -8.031 1.00 86.81 194 SER A C 1
ATOM 1560 O O . SER A 1 194 ? -7.347 -3.659 -7.651 1.00 86.81 194 SER A O 1
ATOM 1562 N N . LYS A 1 195 ? -5.817 -3.892 -9.285 1.00 88.88 195 LYS A N 1
ATOM 1563 C CA . LYS A 1 195 ? -6.615 -3.243 -10.333 1.00 88.88 195 LYS A CA 1
ATOM 1564 C C . LYS A 1 195 ? -7.875 -4.045 -10.669 1.00 88.88 195 LYS A C 1
ATOM 1566 O O . LYS A 1 195 ? -8.961 -3.469 -10.697 1.00 88.88 195 LYS A O 1
ATOM 1571 N N . ARG A 1 196 ? -7.774 -5.371 -10.810 1.00 93.44 196 ARG A N 1
ATOM 1572 C CA . ARG A 1 196 ? -8.931 -6.256 -11.035 1.00 93.44 196 ARG A CA 1
ATOM 1573 C C . ARG A 1 196 ? -9.908 -6.263 -9.864 1.00 93.44 196 ARG A C 1
ATOM 1575 O O . ARG A 1 196 ? -11.110 -6.197 -10.080 1.00 93.44 196 ARG A O 1
ATOM 1582 N N . ILE A 1 197 ? -9.423 -6.287 -8.620 1.00 92.69 197 ILE A N 1
ATOM 1583 C CA . ILE A 1 197 ? -10.293 -6.184 -7.437 1.00 92.69 197 ILE A CA 1
ATOM 1584 C C . ILE A 1 197 ? -10.982 -4.818 -7.369 1.00 92.69 197 ILE A C 1
ATOM 1586 O O . ILE A 1 197 ? -12.151 -4.741 -6.994 1.00 92.69 197 ILE A O 1
ATOM 1590 N N . THR A 1 198 ? -10.297 -3.744 -7.760 1.00 87.50 198 THR A N 1
ATOM 1591 C CA . THR A 1 198 ? -10.901 -2.406 -7.837 1.00 87.50 198 THR A CA 1
ATOM 1592 C C . THR A 1 198 ? -12.017 -2.360 -8.881 1.00 87.50 198 THR A C 1
ATOM 1594 O O . THR A 1 198 ? -13.107 -1.871 -8.583 1.00 87.50 198 THR A O 1
ATOM 1597 N N . LEU A 1 199 ? -11.788 -2.936 -10.066 1.00 91.00 199 LEU A N 1
ATOM 1598 C CA . LEU A 1 199 ? -12.816 -3.099 -11.096 1.00 91.00 199 LEU A CA 1
ATOM 1599 C C . LEU A 1 199 ? -13.992 -3.949 -10.590 1.00 91.00 199 LEU A C 1
ATOM 1601 O O . LEU A 1 199 ? -15.143 -3.550 -10.739 1.00 91.00 199 LEU A O 1
ATOM 1605 N N . ALA A 1 200 ? -13.716 -5.063 -9.908 1.00 93.81 200 ALA A N 1
ATOM 1606 C CA . ALA A 1 200 ? -14.746 -5.925 -9.337 1.00 93.81 200 ALA A CA 1
ATOM 1607 C C . ALA A 1 200 ? -15.624 -5.181 -8.330 1.00 93.81 200 ALA A C 1
ATOM 1609 O O . ALA A 1 200 ? -16.844 -5.280 -8.396 1.00 93.81 200 ALA A O 1
ATOM 1610 N N . LYS A 1 201 ? -15.025 -4.406 -7.413 1.00 90.19 201 LYS A N 1
ATOM 1611 C CA . L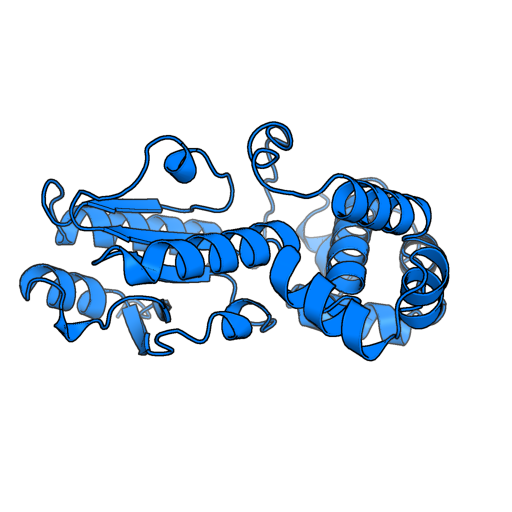YS A 1 201 ? -15.782 -3.571 -6.468 1.00 90.19 201 LYS A CA 1
ATOM 1612 C C . LYS A 1 201 ? -16.713 -2.610 -7.202 1.00 90.19 201 LYS A C 1
ATOM 1614 O O . LYS A 1 201 ? -17.863 -2.498 -6.804 1.00 90.19 201 LYS A O 1
ATOM 1619 N N . ARG A 1 202 ? -16.233 -1.956 -8.264 1.00 89.75 202 ARG A N 1
ATOM 1620 C CA . ARG A 1 202 ? -17.044 -1.046 -9.083 1.00 89.75 202 ARG A CA 1
ATOM 1621 C C . ARG A 1 202 ? -18.234 -1.775 -9.715 1.00 89.75 202 ARG A C 1
ATOM 1623 O O . ARG A 1 202 ? -19.368 -1.390 -9.463 1.00 89.75 202 ARG A O 1
ATOM 1630 N N . LEU A 1 203 ? -17.986 -2.875 -10.426 1.00 92.00 203 LEU A N 1
ATOM 1631 C CA . LEU A 1 203 ? -19.037 -3.667 -11.076 1.00 92.00 203 LEU A CA 1
ATOM 1632 C C . LEU A 1 203 ? -20.057 -4.230 -10.077 1.00 92.00 203 LEU A C 1
ATOM 1634 O O . LEU A 1 203 ? -21.246 -4.273 -10.365 1.00 92.00 203 LEU A O 1
ATOM 1638 N N . LEU A 1 204 ? -19.624 -4.636 -8.877 1.00 91.94 204 LEU A N 1
ATOM 1639 C CA . LEU A 1 204 ? -20.536 -5.112 -7.830 1.00 91.94 204 LEU A CA 1
ATOM 1640 C C . LEU A 1 204 ? -21.516 -4.033 -7.346 1.00 91.94 204 LEU A C 1
ATOM 1642 O O . LEU A 1 204 ? -22.592 -4.403 -6.877 1.00 91.94 204 LEU A O 1
ATOM 1646 N N . LEU A 1 205 ? -21.134 -2.754 -7.418 1.00 89.50 205 LEU A N 1
ATOM 1647 C CA . LEU A 1 205 ? -21.956 -1.614 -7.006 1.00 89.50 205 LEU A CA 1
ATOM 1648 C C . LEU A 1 205 ? -22.823 -1.088 -8.154 1.00 89.50 205 LEU A C 1
ATOM 1650 O O . LEU A 1 205 ? -23.978 -0.743 -7.932 1.00 89.50 205 LEU A O 1
ATOM 1654 N N . GLU A 1 206 ? -22.272 -1.036 -9.367 1.00 89.44 206 GLU A N 1
ATOM 1655 C CA . GLU A 1 206 ? -22.968 -0.549 -10.566 1.00 89.44 206 GLU A CA 1
ATOM 1656 C C . GLU A 1 206 ? -23.980 -1.575 -11.105 1.00 89.44 206 GLU A C 1
ATOM 1658 O O . GLU A 1 206 ? -25.028 -1.196 -11.622 1.00 89.44 206 GLU A O 1
ATOM 1663 N N . GLU A 1 207 ? -23.713 -2.874 -10.928 1.00 89.62 207 GLU A N 1
ATOM 1664 C CA . GLU A 1 207 ? -24.566 -3.972 -11.393 1.00 89.62 207 GLU A CA 1
ATOM 1665 C C . GLU A 1 207 ? -24.993 -4.903 -10.238 1.00 89.62 207 GLU A C 1
ATOM 1667 O O . GLU A 1 207 ? -24.527 -6.047 -10.117 1.00 89.62 207 GLU A O 1
ATOM 1672 N N . PRO A 1 208 ? -25.926 -4.471 -9.372 1.00 83.19 208 PRO A N 1
ATOM 1673 C CA . PRO A 1 208 ? -26.302 -5.226 -8.174 1.00 83.19 208 PRO A CA 1
ATOM 1674 C C . PRO A 1 208 ? -26.940 -6.593 -8.481 1.00 83.19 208 PRO A C 1
ATOM 1676 O O . PRO A 1 208 ? -26.850 -7.529 -7.681 1.00 83.19 208 PRO A O 1
ATOM 1679 N N . ASN A 1 209 ? -27.514 -6.758 -9.674 1.00 88.75 209 ASN A N 1
ATOM 1680 C CA . ASN A 1 209 ? -28.156 -8.000 -10.110 1.00 88.75 209 ASN A CA 1
ATOM 1681 C C . ASN A 1 209 ? -27.213 -8.952 -10.869 1.00 88.75 209 ASN A C 1
ATOM 1683 O O . ASN A 1 209 ? -27.587 -10.093 -11.147 1.00 88.75 209 ASN A O 1
ATOM 1687 N N . ALA A 1 210 ? -25.987 -8.530 -11.204 1.00 92.31 210 ALA A N 1
ATOM 1688 C CA . ALA A 1 210 ? -25.053 -9.370 -11.949 1.00 92.31 210 ALA A CA 1
ATOM 1689 C C . ALA A 1 210 ? -24.644 -10.608 -11.139 1.00 92.31 210 ALA A C 1
ATOM 1691 O O . ALA A 1 210 ? -24.404 -10.537 -9.933 1.00 92.31 210 ALA A O 1
ATOM 1692 N N . LYS A 1 211 ? -24.495 -11.772 -11.774 1.00 95.62 211 LYS A N 1
ATOM 1693 C CA . LYS A 1 211 ? -23.970 -12.960 -11.077 1.00 95.62 211 LYS A CA 1
ATOM 1694 C C . LYS A 1 211 ? -22.501 -12.735 -10.696 1.00 95.62 211 LYS A C 1
ATOM 1696 O O . LYS A 1 211 ? -21.745 -12.171 -11.479 1.00 95.62 211 LYS A O 1
ATOM 1701 N N . ILE A 1 212 ? -22.058 -13.245 -9.543 1.00 95.88 212 ILE A N 1
ATOM 1702 C CA . ILE A 1 212 ? -20.639 -13.151 -9.132 1.00 95.88 212 ILE A CA 1
ATOM 1703 C C . ILE A 1 212 ? -19.707 -13.766 -10.188 1.00 95.88 212 ILE A C 1
ATOM 1705 O O . ILE A 1 212 ? -18.634 -13.230 -10.440 1.00 95.88 212 ILE A O 1
ATOM 1709 N N . ALA A 1 213 ? -20.147 -14.834 -10.860 1.00 96.44 213 ALA A N 1
ATOM 1710 C CA . ALA A 1 213 ? -19.421 -15.436 -11.977 1.00 96.44 213 ALA A CA 1
ATOM 1711 C C . ALA A 1 213 ? -19.222 -14.473 -13.162 1.00 96.44 213 ALA A C 1
ATOM 1713 O O . ALA A 1 213 ? -18.146 -14.449 -13.751 1.00 96.44 213 ALA A O 1
ATOM 1714 N N . PHE A 1 214 ? -20.230 -13.652 -13.481 1.00 95.38 214 PHE A N 1
ATOM 1715 C CA . PHE A 1 214 ? -20.124 -12.637 -14.530 1.00 95.38 214 PHE A CA 1
ATOM 1716 C C . PHE A 1 214 ? -19.107 -11.563 -14.143 1.00 95.38 214 PHE A C 1
ATOM 1718 O O . PHE A 1 214 ? -18.204 -11.273 -14.919 1.00 95.38 214 PHE A O 1
ATOM 1725 N N . VAL A 1 215 ? -19.185 -11.046 -12.912 1.00 95.75 215 VAL A N 1
ATOM 1726 C CA . VAL A 1 215 ? -18.220 -10.055 -12.407 1.00 95.75 215 VAL A CA 1
ATOM 1727 C C . VAL A 1 215 ? -16.796 -10.614 -12.416 1.00 95.75 215 VAL A C 1
ATOM 1729 O O . VAL A 1 215 ? -15.878 -9.927 -12.853 1.00 95.75 215 VAL A O 1
ATOM 1732 N N . ALA A 1 216 ? -16.602 -11.864 -11.982 1.00 95.75 216 ALA A N 1
ATOM 1733 C CA . ALA A 1 216 ? -15.299 -12.524 -12.015 1.00 95.75 216 ALA A CA 1
ATOM 1734 C C . ALA A 1 216 ? -14.725 -12.555 -13.440 1.00 95.75 216 ALA A C 1
ATOM 1736 O O . ALA A 1 216 ? -13.589 -12.127 -13.650 1.00 95.75 216 ALA A O 1
ATOM 1737 N N . TYR A 1 217 ? -15.541 -12.974 -14.413 1.00 94.81 217 TYR A N 1
ATOM 1738 C CA . TYR A 1 217 ? -15.151 -13.036 -15.819 1.00 94.81 217 TYR A CA 1
ATOM 1739 C C . TYR A 1 217 ? -14.801 -11.655 -16.387 1.00 94.81 217 TYR A C 1
ATOM 1741 O O . TYR A 1 217 ? -13.738 -11.495 -16.977 1.00 94.81 217 TYR A O 1
ATOM 1749 N N . GLN A 1 218 ? -15.624 -10.632 -16.127 1.00 93.62 218 GLN A N 1
ATOM 1750 C CA . GLN A 1 218 ? -15.349 -9.249 -16.548 1.00 93.62 218 GLN A CA 1
ATOM 1751 C C . GLN A 1 218 ? -14.068 -8.676 -15.929 1.00 93.62 218 GLN A C 1
ATOM 1753 O O . GLN A 1 218 ? -13.453 -7.776 -16.489 1.00 93.62 218 GLN A O 1
ATOM 1758 N N . CYS A 1 219 ? -13.632 -9.207 -14.787 1.00 93.75 219 CYS A N 1
ATOM 1759 C CA . CYS A 1 219 ? -12.380 -8.819 -14.146 1.00 93.75 219 CYS A CA 1
ATOM 1760 C C . CYS A 1 219 ? -11.177 -9.664 -14.602 1.00 93.75 219 CYS A C 1
ATOM 1762 O O . CYS A 1 219 ? -10.108 -9.530 -14.014 1.00 93.75 219 CYS A O 1
ATOM 1764 N N . GLY A 1 220 ? -11.328 -10.544 -15.597 1.00 92.56 220 GLY A N 1
ATOM 1765 C CA . GLY A 1 220 ? -10.256 -11.415 -16.090 1.00 92.56 220 GLY A CA 1
ATOM 1766 C C . GLY A 1 220 ? -9.973 -12.636 -15.212 1.00 92.56 220 GLY A C 1
ATOM 1767 O O . GLY A 1 220 ? -8.844 -13.127 -15.183 1.00 92.56 220 GLY A O 1
ATOM 1768 N N . TYR A 1 221 ? -10.965 -13.119 -14.457 1.00 94.00 221 TYR A N 1
ATOM 1769 C CA . TYR A 1 221 ? -10.880 -14.380 -13.718 1.00 94.00 221 TYR A CA 1
ATOM 1770 C C . TYR A 1 221 ? -11.804 -15.437 -14.328 1.00 94.00 221 TYR A C 1
ATOM 1772 O O . TYR A 1 221 ? -13.025 -15.299 -14.306 1.00 94.00 221 TYR A O 1
ATOM 1780 N N . HIS A 1 222 ? -11.220 -16.536 -14.807 1.00 92.00 222 HIS A N 1
ATOM 1781 C CA . HIS A 1 222 ? -11.972 -17.680 -15.339 1.00 92.00 222 HIS A CA 1
ATOM 1782 C C . HIS A 1 222 ? -12.454 -18.651 -14.247 1.00 92.00 222 HIS A C 1
ATOM 1784 O O . HIS A 1 222 ? -13.420 -19.381 -14.452 1.00 92.00 222 HIS A O 1
ATOM 1790 N N . ASP A 1 223 ? -11.818 -18.633 -13.072 1.00 95.25 223 ASP A N 1
ATOM 1791 C CA . ASP A 1 223 ? -12.211 -19.420 -11.902 1.00 95.25 223 ASP A CA 1
ATOM 1792 C C . ASP A 1 223 ? -12.875 -18.516 -10.848 1.00 95.25 223 ASP A C 1
ATOM 1794 O O . ASP A 1 223 ? -12.239 -17.674 -10.205 1.00 9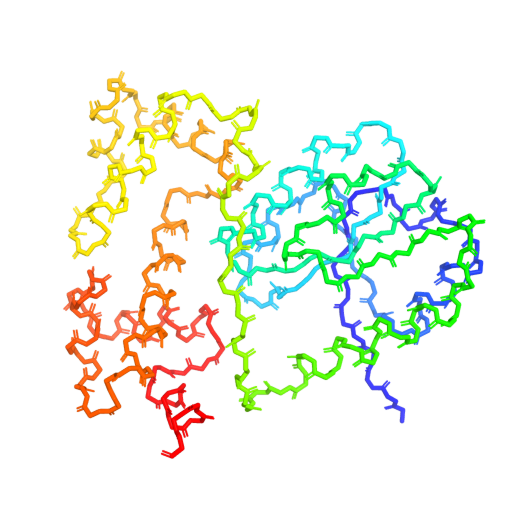5.25 223 ASP A O 1
ATOM 1798 N N . VAL A 1 224 ? -14.180 -18.720 -10.655 1.00 96.00 224 VAL A N 1
ATOM 1799 C CA . VAL A 1 224 ? -15.021 -17.960 -9.716 1.00 96.00 224 VAL A CA 1
ATOM 1800 C C . VAL A 1 224 ? -14.638 -18.221 -8.254 1.00 96.00 224 VAL A C 1
ATOM 1802 O O . VAL A 1 224 ? -14.712 -17.313 -7.417 1.00 96.00 224 VAL A O 1
ATOM 1805 N N . SER A 1 225 ? -14.207 -19.442 -7.932 1.00 96.06 225 SER A N 1
ATOM 1806 C CA . SER A 1 225 ? -13.762 -19.821 -6.588 1.00 96.06 225 SER A CA 1
ATOM 1807 C C . SER A 1 225 ? -12.437 -19.141 -6.260 1.00 96.06 225 SER A C 1
ATOM 1809 O O . SER A 1 225 ? -12.281 -18.556 -5.182 1.00 96.06 225 SER A O 1
ATOM 1811 N N . TYR A 1 226 ? -11.504 -19.138 -7.217 1.00 95.00 226 TYR A N 1
ATOM 1812 C CA . TYR A 1 226 ? -10.244 -18.409 -7.100 1.00 95.00 226 TYR A CA 1
ATOM 1813 C C . TYR A 1 226 ? -10.477 -16.905 -6.928 1.00 95.00 226 TYR A C 1
ATOM 1815 O O . TYR A 1 226 ? -9.959 -16.315 -5.974 1.00 95.00 226 TYR A O 1
ATOM 1823 N N . PHE A 1 227 ? -11.308 -16.301 -7.784 1.00 96.44 227 PHE A N 1
ATOM 1824 C CA . PHE A 1 227 ? -11.704 -14.896 -7.670 1.00 96.44 227 PHE A CA 1
ATOM 1825 C C . PHE A 1 227 ? -12.255 -14.579 -6.279 1.00 96.44 227 PHE A C 1
ATOM 1827 O O . PHE A 1 227 ? -11.788 -13.648 -5.627 1.00 96.44 227 PHE A O 1
ATOM 1834 N N . SER A 1 228 ? -13.201 -15.382 -5.786 1.00 95.75 228 SER A N 1
ATOM 1835 C CA . SER A 1 228 ? -13.841 -15.146 -4.488 1.00 95.75 228 SER A CA 1
ATOM 1836 C C . SER A 1 228 ? -12.838 -15.199 -3.333 1.00 95.75 228 SER A C 1
ATOM 1838 O O . SER A 1 228 ? -12.909 -14.378 -2.415 1.00 95.75 228 SER A O 1
ATOM 1840 N N . ARG A 1 229 ? -11.864 -16.118 -3.393 1.00 95.00 229 ARG A N 1
ATOM 1841 C CA . ARG A 1 229 ? -10.775 -16.219 -2.412 1.00 95.00 229 ARG A CA 1
ATOM 1842 C C . ARG A 1 229 ? -9.851 -15.003 -2.458 1.00 95.00 229 ARG A C 1
ATOM 1844 O O . ARG A 1 229 ? -9.516 -14.462 -1.406 1.00 95.00 229 ARG A O 1
ATOM 1851 N N . ILE A 1 230 ? -9.447 -14.569 -3.652 1.00 92.38 230 ILE A N 1
ATOM 1852 C CA . ILE A 1 230 ? -8.568 -13.405 -3.831 1.00 92.38 230 ILE A CA 1
ATOM 1853 C C . ILE A 1 230 ? -9.270 -12.109 -3.425 1.00 92.38 230 ILE A C 1
ATOM 1855 O O . ILE A 1 230 ? -8.684 -11.307 -2.697 1.00 92.38 230 ILE A O 1
ATOM 1859 N N . PHE A 1 231 ? -10.536 -11.940 -3.803 1.00 92.00 231 PHE A N 1
ATOM 1860 C CA . PHE A 1 231 ? -11.354 -10.811 -3.385 1.00 92.00 231 PHE A CA 1
ATOM 1861 C C . PHE A 1 231 ? -11.450 -10.758 -1.863 1.00 92.00 231 PHE A C 1
ATOM 1863 O O . PHE A 1 231 ? -11.050 -9.758 -1.277 1.00 92.00 231 PHE A O 1
ATOM 1870 N N . LYS A 1 232 ? -11.858 -11.856 -1.207 1.00 87.31 232 LYS A N 1
ATOM 1871 C CA . LYS A 1 232 ? -11.927 -11.915 0.260 1.00 87.31 232 LYS A CA 1
ATOM 1872 C C . LYS A 1 232 ? -10.582 -11.623 0.914 1.00 87.31 232 LYS A C 1
ATOM 1874 O O . LYS A 1 232 ? -10.543 -10.879 1.886 1.00 87.31 232 LYS A O 1
ATOM 1879 N N . LYS A 1 233 ? -9.482 -12.158 0.374 1.00 84.00 233 LYS A N 1
ATOM 1880 C CA . LYS A 1 233 ? -8.138 -11.848 0.872 1.00 84.00 233 LYS A CA 1
ATOM 1881 C C . LYS A 1 233 ? -7.877 -10.342 0.815 1.00 84.00 233 LYS A C 1
ATOM 1883 O O . LYS A 1 233 ? -7.461 -9.784 1.813 1.00 84.00 233 LYS A O 1
ATOM 1888 N N . LYS A 1 234 ? -8.132 -9.681 -0.318 1.00 81.38 234 LYS A N 1
ATOM 1889 C CA . LYS A 1 234 ? -7.806 -8.258 -0.521 1.00 81.38 234 LYS A CA 1
ATOM 1890 C C . LYS A 1 234 ? -8.791 -7.282 0.137 1.00 81.38 234 LYS A C 1
ATOM 1892 O O . LYS A 1 234 ? -8.422 -6.133 0.358 1.00 81.38 234 LYS A O 1
ATOM 1897 N N . THR A 1 235 ? -10.030 -7.688 0.413 1.00 80.56 235 THR A N 1
ATOM 1898 C CA . THR A 1 235 ? -11.083 -6.792 0.930 1.00 80.56 235 THR A CA 1
ATOM 1899 C C . THR A 1 235 ? -11.559 -7.131 2.341 1.00 80.56 235 THR A C 1
ATOM 1901 O O . THR A 1 235 ? -12.306 -6.350 2.917 1.00 80.56 235 THR A O 1
ATOM 1904 N N . GLY A 1 236 ? -11.169 -8.286 2.884 1.00 82.00 236 GLY A N 1
ATOM 1905 C CA . GLY A 1 236 ? -11.645 -8.812 4.165 1.00 82.00 236 GLY A CA 1
ATOM 1906 C C . GLY A 1 236 ? -12.964 -9.594 4.078 1.00 82.00 236 GLY A C 1
ATOM 1907 O O . GLY A 1 236 ? -13.222 -10.449 4.924 1.00 82.00 236 GLY A O 1
ATOM 1908 N N . ILE A 1 237 ? -13.780 -9.384 3.037 1.00 84.00 237 ILE A N 1
ATOM 1909 C CA . ILE A 1 237 ? -15.123 -9.976 2.902 1.00 84.00 237 ILE A CA 1
ATOM 1910 C C . ILE A 1 237 ? -15.365 -10.578 1.513 1.00 84.00 237 ILE A C 1
ATOM 1912 O O . ILE A 1 237 ? -14.724 -10.209 0.536 1.00 84.00 237 ILE A O 1
ATOM 1916 N N . SER A 1 238 ? -16.284 -11.543 1.398 1.00 92.81 238 SER A N 1
ATOM 1917 C CA . SER A 1 238 ? -16.583 -12.173 0.101 1.00 92.81 238 SER A CA 1
ATOM 1918 C C . SER A 1 238 ? -17.239 -11.181 -0.878 1.00 92.81 238 SER A C 1
ATOM 1920 O O . SER A 1 238 ? -17.869 -10.224 -0.429 1.00 92.81 238 SER A O 1
ATOM 1922 N N . PRO A 1 239 ? -17.163 -11.406 -2.206 1.00 93.06 239 PRO A N 1
ATOM 1923 C CA . PRO A 1 239 ? -17.827 -10.546 -3.194 1.00 93.06 239 PRO A CA 1
ATOM 1924 C C . PRO A 1 239 ? -19.335 -10.382 -2.953 1.00 93.06 239 PRO A C 1
ATOM 1926 O O . PRO A 1 239 ? -19.869 -9.282 -3.061 1.00 93.06 239 PRO A O 1
ATOM 1929 N N . GLY A 1 240 ? -20.018 -11.477 -2.596 1.00 91.75 240 GLY A N 1
ATOM 1930 C CA . GLY A 1 240 ? -21.454 -11.462 -2.310 1.00 91.75 240 GLY A CA 1
ATOM 1931 C C . GLY A 1 240 ? -21.788 -10.634 -1.071 1.00 91.75 240 GLY A C 1
ATOM 1932 O O . GLY A 1 240 ? -22.688 -9.799 -1.123 1.00 91.75 240 GLY A O 1
ATOM 1933 N N . LEU A 1 241 ? -21.011 -10.798 0.006 1.00 87.88 241 LEU A N 1
ATOM 1934 C CA . LEU A 1 241 ? -21.181 -9.987 1.211 1.00 87.88 241 LEU A CA 1
ATOM 1935 C C . LEU A 1 241 ? -20.853 -8.516 0.931 1.00 87.88 241 LEU A C 1
ATOM 1937 O O . LEU A 1 241 ? -21.617 -7.642 1.313 1.00 87.88 241 LEU A O 1
ATOM 1941 N N . PHE A 1 242 ? -19.774 -8.235 0.194 1.00 90.44 242 PHE A N 1
ATOM 1942 C CA . PHE A 1 242 ? -19.408 -6.876 -0.211 1.00 90.44 242 PHE A CA 1
ATOM 1943 C C . PHE A 1 242 ? -20.545 -6.160 -0.939 1.00 90.44 242 PHE A C 1
ATOM 1945 O O . PHE A 1 242 ? -20.782 -4.983 -0.677 1.00 90.44 242 PHE A O 1
ATOM 1952 N N . ARG A 1 243 ? -21.262 -6.860 -1.823 1.00 90.12 243 ARG A N 1
ATOM 1953 C CA . ARG A 1 243 ? -22.445 -6.306 -2.482 1.00 90.12 243 ARG A CA 1
ATOM 1954 C C . ARG A 1 243 ? -23.558 -6.012 -1.479 1.00 90.12 243 ARG A C 1
ATOM 1956 O O . ARG A 1 243 ? -24.036 -4.889 -1.437 1.00 90.12 243 ARG A O 1
ATOM 1963 N N . GLN A 1 244 ? -23.931 -6.990 -0.654 1.00 88.06 244 GLN A N 1
ATOM 1964 C CA . GLN A 1 244 ? -25.031 -6.856 0.308 1.00 88.06 244 GLN A CA 1
ATOM 1965 C C . GLN A 1 244 ? -24.840 -5.686 1.285 1.00 88.06 244 GLN A C 1
ATOM 1967 O O . GLN A 1 244 ? -25.811 -5.064 1.694 1.00 88.06 244 GLN A O 1
ATOM 1972 N N . VAL A 1 245 ? -23.597 -5.390 1.675 1.00 84.75 245 VAL A N 1
ATOM 1973 C CA . VAL A 1 245 ? -23.305 -4.353 2.680 1.00 84.75 245 VAL A CA 1
ATOM 1974 C C . VAL A 1 245 ? -23.117 -2.951 2.098 1.00 84.75 245 VAL A C 1
ATOM 1976 O O . VAL A 1 245 ? -23.066 -1.987 2.861 1.00 84.75 245 VAL A O 1
ATOM 1979 N N . ASN A 1 246 ? -22.970 -2.824 0.775 1.00 75.69 246 ASN A N 1
ATOM 1980 C CA . ASN A 1 246 ? -22.683 -1.548 0.109 1.00 75.69 246 ASN A CA 1
ATOM 1981 C C . ASN A 1 246 ? -23.711 -1.147 -0.958 1.00 75.69 246 ASN A C 1
ATOM 1983 O O . ASN A 1 246 ? -23.684 -0.000 -1.398 1.00 75.69 246 ASN A O 1
ATOM 1987 N N . VAL A 1 247 ? -24.592 -2.057 -1.371 1.00 69.06 247 VAL A N 1
ATOM 1988 C CA . VAL A 1 247 ? -25.743 -1.751 -2.224 1.00 69.06 247 VAL A CA 1
ATOM 1989 C C . VAL A 1 247 ? -26.975 -1.607 -1.318 1.00 69.06 247 VAL A C 1
ATOM 1991 O O . VAL A 1 247 ? -27.239 -2.541 -0.558 1.00 69.06 247 VAL A O 1
ATOM 1994 N N . PRO A 1 248 ? -27.673 -0.455 -1.337 1.00 52.62 248 PRO A N 1
ATOM 1995 C CA . PRO A 1 248 ? -28.900 -0.239 -0.569 1.00 52.62 248 PRO A CA 1
ATOM 1996 C C . PRO A 1 248 ? -30.082 -1.083 -1.061 1.00 52.62 248 PRO A C 1
ATOM 1998 O O . PRO A 1 248 ? -30.114 -1.434 -2.263 1.00 52.62 248 PRO A O 1
#

Foldseek 3Di:
DDDAAEAEEEADDLVPADPQLSVLNVVRYDYDYPYLPLVCLLAQPQQEHEYEDDDPVCPLSVVLNLLSCVLLVHAYEYEYQPPDDPLVVPRPRHQYYHHSPPDDSNVRSVVSSVSCCVVPVDPFDDDDDDDDDPDRPPPPQDPLNVVLVVVCVVCLLAPDDLCVSCVVSVHDSVVSQVVCCSRSVDGPVSSSLSVLLVQLLVCCQVPVPDDLCVSCNSRNHNDSVVNQVSNCRNSVHGSNVSSVRYHD

Organism: NCBI:txid2711221

InterPro domains:
  IPR009057 Homedomain-like superfamily [SSF46689] (144-192)
  IPR009057 Homedomain-like superfamily [SSF46689] (196-244)
  IPR018060 AraC-like, DNA binding HTH domain [PF12833] (166-244)
  IPR018060 AraC-like, DNA binding HTH domain [PS01124] (146-245)
  IPR018060 AraC-like, DNA binding HTH domain [SM00342] (159-243)
  IPR018062 HTH domain AraC-type, conserved site [PS00041] (196-239)
  IPR020449 Transcription regulator HTH, AraC- type, HTH domain [PR00032] (212-227)
  IPR020449 Transcription regulator HTH, AraC- type, HTH domain [PR00032] (227-243)

Secondary structure (DSSP, 8-state):
-PPPEEEEEEES-GGGS-HHHHHHHHHHEEEEEEET-GGGGGSTT--EEEEEE-SGGGHHHHHHHHHHHHHHT-EEEEEESS---TTGGG-TTEEEEEETTTS-HHHHHHHHHHHHHHHHS-SS---------TTSSGGG--HHHHHHHHHHHHTTTS---HHHHHHHTT--HHHHHHHHHHHHSS-HHHHHHHHHHHHHHHHHHH-TTS-HHHHHHHTT-S-HHHHHHHHHHHHSS-HHHHHHHH--

pLDDT: mean 83.58, std 15.23, range [34.47, 97.31]